Protein 5IGI (pdb70)

Solvent-accessible surface area: 15168 Å² total; per-residue (Å²): 160,130,152,92,130,11,63,82,78,115,2,91,41,18,0,51,144,51,75,13,105,17,133,49,110,53,82,42,52,101,96,30,60,62,25,59,48,0,44,1,22,5,91,80,68,109,102,13,10,0,22,16,13,71,100,83,109,7,22,74,121,5,135,68,19,26,119,13,9,77,18,0,108,136,124,14,104,19,41,8,5,46,37,138,15,45,40,61,65,0,0,0,15,5,41,45,81,56,50,35,0,20,54,64,102,95,65,52,111,91,54,96,96,49,2,53,64,122,11,134,52,4,15,77,10,8,0,57,8,0,5,26,0,16,73,6,70,73,71,11,0,83,114,10,45,15,96,58,33,66,47,106,92,3,61,99,76,2,25,69,18,10,51,70,0,133,167,95,25,132,14,28,86,147,13,48,108,63,1,95,165,6,17,97,40,106,65,0,22,8,108,20,15,14,0,0,0,14,67,9,84,11,8,22,1,5,8,44,158,90,44,114,14,30,0,0,29,49,15,43,85,14,34,3,2,0,0,0,22,1,0,14,19,14,18,128,58,13,29,144,114,1,8,55,74,3,28,134,26,1,97,92,49,65,9,134,46,23,141,80,4,49,67,0,0,35,19,18,48,8,12,31,5,0,78,70,0,16,106,0,47,97,40,54,40,140,127,78,35,54,48,0,114,66,73,1,59,49,72,132

Foldseek 3Di:
DDDDPDPVVVVQVLVVVFPWHFDDDKDWDPVDLFWIWMFTQTPVRFTKIKTFGDDQVSLVLQQLVLLVQVLCQVQAQFDEFDQPDTGSGITMGTDPPFAFQWADDPPDPDTPDHNDLPLPQQLLLVLLRLLSQQPRDVVSCVVSVFAEAFLVRQLVVLVVLLVVCVVPAPFAPVLNVLSVCLSVVVQLGDRGWGWDLQDAARRQFGAHPSNRTRYGYDRSRTHTHGSLSHCLRQCVPNNPVSSVSSVVSNVVSPHDDHDNSVVNNPSSNSSVLSVQCVVLVV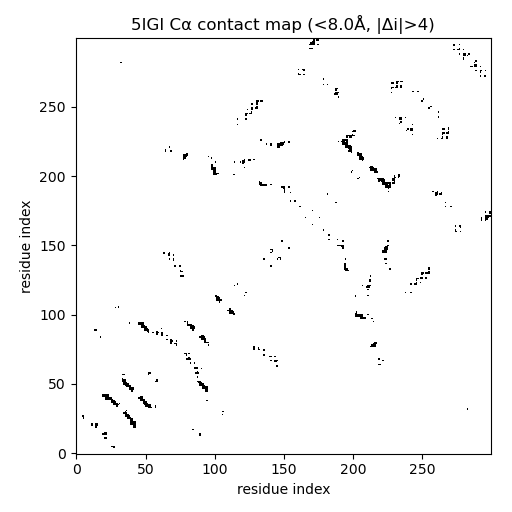SVDPVSNVVSNVVRHDDD

B-factor: mean 19.76, std 9.47, range [7.59, 65.53]

Radius of gyration: 19.93 Å; Cα contacts (8 Å, |Δi|>4): 518; chains: 1; bounding box: 45×49×54 Å

InterPro domains:
  IPR002575 Aminoglycoside phosphotransferase [PF01636] (39-263)
  IPR011009 Protein kinase-like domain superfamily [SSF56112] (38-262)
  IPR051678 Aminoglycoside Phosphotransferase Enzymes [PTHR21310] (36-253)

Organism: Escherichia coli (NCBI:txid562)

Sequence (300 aa):
TVVTTADTSSQLYALAARHGLKLHGPLLTTVNELGLDYRIVIATVVDDGRRWVLRIPRRAEVSAKVEPEEARVLAMLKNRRLPFAVPDWRVANAELVAYPMMLEDSTAMMVIQPGSSTPDWVVPQDSEVFAESFATALAALHAVPIISSAAVDAGMLIRTPTQARQKVADDVDRVRREFVVVNDKRLHHRWQRWLDDDSSWPDDFSVVVHGDLYVGHVLIDNTERVSGMIDWSSEARVDDPAIDMMAAHLMMVFGEEGLAKLLLLTYEAAGGRVWPRLAHHIAERLAFGAVTYALFALDSGNEEYLAAAKAQLAAAE

CATH classification: 3.30.200.20 (+1 more: 3.90.1200.10)

Secondary structure (DSSP, 8-state):
----SS-HHHHHHHHHTTT--EEEEEEEE---SSEEEEEEEETTSSEEEEEEE-SHHHHTTHHHHHHHHHHHGGG-SSB----SEE-SS-EEEE---SEESEE--TT-SS-SEE--TT-HHHHHHHHHHHHHHHTS-HHHHHHTT--B--HHHHHHHHHHHHHHHHHHS---HHHHHHHHHHHH-GGGS-S--EEE-SS-SGGGEEE-TTS-EEEE---TT-EEE-GGGGTHHHHHHHHHHHHHHHHHHHHHTT----TTHHHHHHHHHHHHHHHHHHHHHHH--HHHHHHHHHHHHS--

Structure (mmCIF, N/CA/C/O backbone):
data_5IGI
#
_entry.id   5IGI
#
_cell.length_a   45.310
_cell.length_b   45.310
_cell.length_c   247.420
_cell.angle_alpha   90.000
_cell.angle_beta   90.000
_cell.angle_gamma   120.000
#
_symmetry.space_group_name_H-M   'P 32 2 1'
#
loop_
_entity.id
_entity.type
_entity.pdbx_description
1 polymer "Macrolide 2'-phosphotransferase"
2 non-polymer GUANOSINE
3 non-polymer AZITHROMYCIN
4 non-polymer 'ISOPROPYL ALCOHOL'
5 water water
#
loop_
_atom_site.group_PDB
_atom_site.id
_atom_site.type_symbol
_atom_site.label_atom_id
_atom_site.label_alt_id
_atom_site.label_comp_id
_atom_site.label_asym_id
_atom_site.label_entity_id
_atom_site.label_seq_id
_atom_site.pdbx_PDB_ins_code
_atom_site.Cartn_x
_atom_site.Cartn_y
_atom_site.Cartn_z
_atom_site.occupancy
_atom_site.B_iso_or_equiv
_atom_site.auth_seq_id
_atom_site.auth_comp_id
_atom_site.auth_asym_id
_atom_site.auth_atom_id
_atom_site.pdbx_PDB_model_num
ATOM 1 N N . THR A 1 2 ? 36.064 58.850 301.323 0.73 53.79 2 THR A N 1
ATOM 2 C CA . THR A 1 2 ? 36.824 58.833 300.082 0.73 50.52 2 THR A CA 1
ATOM 3 C C . THR A 1 2 ? 37.467 57.466 299.869 0.73 44.46 2 THR A C 1
ATOM 4 O O . THR A 1 2 ? 38.395 57.086 300.584 0.73 37.24 2 THR A O 1
ATOM 8 N N . VAL A 1 3 ? 36.945 56.732 298.889 1.00 42.82 3 VAL A N 1
ATOM 9 C CA . VAL A 1 3 ? 37.475 55.425 298.517 1.00 32.01 3 VAL A CA 1
ATOM 10 C C . VAL A 1 3 ? 37.696 55.364 297.002 1.00 28.92 3 VAL A C 1
ATOM 11 O O . VAL A 1 3 ? 36.766 55.576 296.228 1.00 32.68 3 VAL A O 1
ATOM 24 N N . VAL A 1 4 ? 38.924 55.074 296.585 1.00 23.66 4 VAL A N 1
ATOM 25 C CA . VAL A 1 4 ? 39.243 54.982 295.155 1.00 23.04 4 VAL A CA 1
ATOM 26 C C . VAL A 1 4 ? 38.493 53.817 294.535 1.00 21.79 4 VAL A C 1
ATOM 27 O O . VAL A 1 4 ? 38.454 52.709 295.087 1.00 20.91 4 VAL A O 1
ATOM 40 N N . THR A 1 5 ? 37.836 54.084 293.411 1.00 22.01 5 THR A N 1
ATOM 41 C CA . THR A 1 5 ? 37.086 53.078 292.689 1.00 21.30 5 THR A CA 1
ATOM 42 C C . THR A 1 5 ? 37.520 53.120 291.240 1.00 21.46 5 THR A C 1
ATOM 43 O O . THR A 1 5 ? 37.976 54.156 290.757 1.00 22.36 5 THR A O 1
ATOM 54 N N . THR A 1 6 ? 37.380 52.001 290.545 1.00 20.95 6 THR A N 1
ATOM 55 C CA . THR A 1 6 ? 37.823 51.928 289.159 1.00 21.45 6 THR A CA 1
ATOM 56 C C . THR A 1 6 ? 36.959 52.796 288.245 1.00 22.53 6 THR A C 1
ATOM 57 O O . THR A 1 6 ? 37.478 53.464 287.356 1.00 26.28 6 THR A O 1
ATOM 68 N N . ALA A 1 7 ? 35.650 52.807 288.471 1.00 22.58 7 ALA A N 1
ATOM 69 C CA . ALA A 1 7 ? 34.744 53.546 287.594 1.00 23.60 7 ALA A CA 1
ATOM 70 C C . ALA A 1 7 ? 34.733 55.033 287.923 1.00 30.41 7 ALA A C 1
ATOM 71 O O . ALA A 1 7 ? 34.808 55.431 289.091 1.00 31.98 7 ALA A O 1
ATOM 78 N N . ASP A 1 8 ? 34.644 55.848 286.876 1.00 27.26 8 ASP A N 1
ATOM 79 C CA . ASP A 1 8 ? 34.511 57.284 287.021 1.00 32.10 8 ASP A CA 1
ATOM 80 C C . ASP A 1 8 ? 33.027 57.624 286.997 1.00 33.83 8 ASP A C 1
ATOM 81 O O . ASP A 1 8 ? 32.463 57.904 285.952 1.00 27.75 8 ASP A O 1
ATOM 90 N N . THR A 1 9 ? 32.386 57.582 288.154 1.00 31.13 9 THR A N 1
ATOM 91 C CA . THR A 1 9 ? 30.936 57.717 288.206 1.00 33.45 9 THR A CA 1
ATOM 92 C C . THR A 1 9 ? 30.430 59.045 287.637 1.00 33.77 9 THR A C 1
ATOM 93 O O . THR A 1 9 ? 29.392 59.080 286.976 1.00 30.53 9 THR A O 1
ATOM 104 N N A SER A 1 10 ? 31.158 60.131 287.887 0.12 33.53 10 SER A N 1
ATOM 105 N N B SER A 1 10 ? 31.157 60.129 287.899 0.88 30.57 10 SER A N 1
ATOM 106 C CA A SER A 1 10 ? 30.716 61.451 287.444 0.12 34.22 10 SER A CA 1
ATOM 107 C CA B SER A 1 10 ? 30.742 61.450 287.441 0.88 30.79 10 SER A CA 1
ATOM 108 C C A SER A 1 10 ? 30.780 61.599 285.924 0.12 34.01 10 SER A C 1
ATOM 109 C C B SER A 1 10 ? 30.748 61.534 285.918 0.88 31.79 10 SER A C 1
ATOM 110 O O A SER A 1 10 ? 29.904 62.220 285.323 0.12 34.43 10 SER A O 1
ATOM 111 O O B SER A 1 10 ? 29.813 62.054 285.315 0.88 32.20 10 SER A O 1
ATOM 126 N N . GLN A 1 11 ? 31.807 61.027 285.303 1.00 31.14 11 GLN A N 1
ATOM 127 C CA . GLN A 1 11 ? 31.929 61.088 283.852 1.00 32.13 11 GLN A CA 1
ATOM 128 C C . GLN A 1 11 ? 30.906 60.151 283.205 1.00 31.58 11 GLN A C 1
ATOM 129 O O . GLN A 1 11 ? 30.292 60.506 282.207 1.00 32.70 11 GLN A O 1
ATOM 144 N N . LEU A 1 12 ? 30.703 58.974 283.788 1.00 19.31 12 LEU A N 1
ATOM 145 C CA . LEU A 1 12 ? 29.708 58.041 283.277 1.00 16.83 12 LEU A CA 1
ATOM 146 C C . LEU A 1 12 ? 28.299 58.616 283.400 1.00 17.14 12 LEU A C 1
ATOM 147 O O . LEU A 1 12 ? 27.489 58.474 282.489 1.00 17.09 12 LEU A O 1
ATOM 163 N N . TYR A 1 13 ? 28.004 59.256 284.524 1.00 17.44 13 TYR A N 1
ATOM 164 C CA . TYR A 1 13 ? 26.690 59.848 284.720 1.00 18.37 13 TYR A CA 1
ATOM 165 C C . TYR A 1 13 ? 26.426 60.890 283.640 1.00 20.12 13 TYR A C 1
ATOM 166 O O . TYR A 1 13 ? 25.348 60.925 283.044 1.00 18.73 13 TYR A O 1
ATOM 184 N N . ALA A 1 14 ? 27.403 61.767 283.422 1.00 19.85 14 ALA A N 1
ATOM 185 C CA . ALA A 1 14 ? 27.263 62.832 282.431 1.00 19.57 14 ALA A CA 1
ATOM 186 C C . ALA A 1 14 ? 27.073 62.264 281.021 1.00 20.79 14 ALA A C 1
ATOM 187 O O . ALA A 1 14 ? 26.220 62.726 280.261 1.00 20.22 14 ALA A O 1
ATOM 194 N N . LEU A 1 15 ? 27.863 61.259 280.679 1.00 17.14 15 LEU A N 1
ATOM 195 C CA . LEU A 1 15 ? 27.753 60.626 279.379 1.00 17.00 15 LEU A CA 1
ATOM 196 C C . LEU A 1 15 ? 26.366 60.023 279.174 1.00 16.63 15 LEU A C 1
ATOM 197 O O . LEU A 1 15 ? 25.718 60.261 278.150 1.00 17.12 15 LEU A O 1
ATOM 213 N N . ALA A 1 16 ? 25.900 59.237 280.139 1.00 15.72 16 ALA A N 1
ATOM 214 C CA . ALA A 1 16 ? 24.590 58.616 280.016 1.00 16.48 16 ALA A CA 1
ATOM 215 C C . ALA A 1 16 ? 23.467 59.664 279.956 1.00 16.79 16 ALA A C 1
ATOM 216 O O . ALA A 1 16 ? 22.519 59.537 279.179 1.00 17.10 16 ALA A O 1
ATOM 223 N N . ALA A 1 17 ? 23.573 60.706 280.778 1.00 17.88 17 ALA A N 1
ATOM 224 C CA . ALA A 1 17 ? 22.522 61.717 280.844 1.00 19.35 17 ALA A CA 1
ATOM 225 C C . ALA A 1 17 ? 22.380 62.494 279.533 1.00 20.72 17 ALA A C 1
ATOM 226 O O . ALA A 1 17 ? 21.297 62.972 279.224 1.00 21.89 17 ALA A O 1
ATOM 233 N N . ARG A 1 18 ? 23.458 62.625 278.770 1.00 19.78 18 ARG A N 1
ATOM 234 C CA . ARG A 1 18 ? 23.390 63.242 277.446 1.00 21.70 18 ARG A CA 1
ATOM 235 C C . ARG A 1 18 ? 22.519 62.429 276.497 1.00 19.59 18 ARG A C 1
ATOM 236 O O . ARG A 1 18 ? 22.132 62.922 275.432 1.00 23.35 18 ARG A O 1
ATOM 257 N N . HIS A 1 19 ? 22.202 61.196 276.870 1.00 19.48 19 HIS A N 1
ATOM 258 C CA . HIS A 1 19 ? 21.411 60.312 276.014 1.00 21.77 19 HIS A CA 1
ATOM 259 C C . HIS A 1 19 ? 20.192 59.734 276.698 1.00 24.18 19 HIS A C 1
ATOM 260 O O . HIS A 1 19 ? 19.707 58.660 276.346 1.00 26.01 19 HIS A O 1
ATOM 275 N N . GLY A 1 20 ? 19.689 60.469 277.680 1.00 20.41 20 GLY A N 1
ATOM 276 C CA . GLY A 1 20 ? 18.396 60.163 278.254 1.00 23.13 20 GLY A CA 1
ATOM 277 C C . GLY A 1 20 ? 18.396 59.130 279.358 1.00 22.55 20 GLY A C 1
ATOM 278 O O . GLY A 1 20 ? 17.322 58.733 279.810 1.00 30.09 20 GLY A O 1
ATOM 282 N N . LEU A 1 21 ? 19.577 58.703 279.804 1.00 19.54 21 LEU A N 1
ATOM 283 C CA . LEU A 1 21 ? 19.688 57.712 280.865 1.00 19.19 21 LEU A CA 1
ATOM 284 C C . LEU A 1 21 ? 20.212 58.331 282.139 1.00 19.95 21 LEU A C 1
ATOM 285 O O . LEU A 1 21 ? 21.266 58.978 282.133 1.00 20.15 21 LEU A O 1
ATOM 301 N N . LYS A 1 22 ? 19.494 58.105 283.230 1.00 19.52 22 LYS A N 1
ATOM 302 C CA . LYS A 1 22 ? 19.891 58.631 284.502 1.00 20.31 22 LYS A CA 1
ATOM 303 C C . LYS A 1 22 ? 20.475 57.503 285.354 1.00 21.06 22 LYS A C 1
ATOM 304 O O . LYS A 1 22 ? 19.734 56.657 285.856 1.00 21.66 22 LYS A O 1
ATOM 323 N N . LEU A 1 23 ? 21.797 57.462 285.505 1.00 19.19 23 LEU A N 1
ATOM 324 C CA . LEU A 1 23 ? 22.412 56.399 286.310 1.00 18.18 23 LEU A CA 1
ATOM 325 C C . LEU A 1 23 ? 22.141 56.601 287.776 1.00 20.71 23 LEU A C 1
ATOM 326 O O . LEU A 1 23 ? 22.206 57.712 288.275 1.00 20.89 23 LEU A O 1
ATOM 342 N N . HIS A 1 24 ? 21.847 55.510 288.474 1.00 19.49 24 HIS A N 1
ATOM 343 C CA . HIS A 1 24 ? 21.516 55.561 289.883 1.00 20.90 24 HIS A CA 1
ATOM 344 C C . HIS A 1 24 ? 21.578 54.143 290.407 1.00 20.43 24 HIS A C 1
ATOM 345 O O . HIS A 1 24 ? 20.789 53.297 289.972 1.00 21.16 24 HIS A O 1
ATOM 360 N N . GLY A 1 25 ? 22.522 53.888 291.315 1.00 20.61 25 GLY A N 1
ATOM 361 C CA . GLY A 1 25 ? 22.716 52.557 291.882 1.00 20.30 25 GLY A CA 1
ATOM 362 C C . GLY A 1 25 ? 24.011 51.887 291.439 1.00 19.02 25 GLY A C 1
ATOM 363 O O . GLY A 1 25 ? 24.883 52.517 290.847 1.00 18.48 25 GLY A O 1
ATOM 367 N N . PRO A 1 26 ? 24.155 50.587 291.737 1.00 18.74 26 PRO A N 1
ATOM 368 C CA . PRO A 1 26 ? 25.395 49.834 291.540 1.00 19.18 26 PRO A CA 1
ATOM 369 C C . PRO A 1 26 ? 25.899 49.806 290.097 1.00 18.45 26 PRO A C 1
ATOM 370 O O . PRO A 1 26 ? 25.075 49.729 289.147 1.00 17.04 26 PRO A O 1
ATOM 381 N N A LEU A 1 27 ? 27.216 49.871 289.872 0.71 28.20 27 LEU A N 1
ATOM 382 N N B LEU A 1 27 ? 27.221 49.750 289.968 0.29 31.43 27 LEU A N 1
ATOM 383 C CA A LEU A 1 27 ? 27.764 49.620 288.526 0.71 33.40 27 LEU A CA 1
ATOM 384 C CA B LEU A 1 27 ? 27.913 49.785 288.694 0.29 30.74 27 LEU A CA 1
ATOM 385 C C A LEU A 1 27 ? 29.096 48.835 288.484 0.71 25.80 27 LEU A C 1
ATOM 386 C C B LEU A 1 27 ? 29.011 48.710 288.634 0.29 27.25 27 LEU A C 1
ATOM 387 O O A LEU A 1 27 ? 29.841 48.775 289.469 0.71 26.69 27 LEU A O 1
ATOM 388 O O B LEU A 1 27 ? 29.486 48.255 289.679 0.29 34.79 27 LEU A O 1
ATOM 419 N N A THR A 1 28 ? 29.380 48.275 287.306 0.71 24.54 28 THR A N 1
ATOM 420 N N B THR A 1 28 ? 29.405 48.310 287.421 0.29 24.64 28 THR A N 1
ATOM 421 C CA A THR A 1 28 ? 30.444 47.294 287.086 0.71 28.36 28 THR A CA 1
ATOM 422 C CA B THR A 1 28 ? 30.549 47.409 287.212 0.29 28.05 28 THR A CA 1
ATOM 423 C C A THR A 1 28 ? 31.206 47.647 285.806 0.71 26.93 28 THR A C 1
ATOM 424 C C B THR A 1 28 ? 31.215 47.705 285.865 0.29 27.25 28 THR A C 1
ATOM 425 O O A THR A 1 28 ? 30.590 47.985 284.824 0.71 22.34 28 THR A O 1
ATOM 426 O O B THR A 1 28 ? 30.545 48.064 284.907 0.29 22.41 28 THR A O 1
ATOM 447 N N . VAL A 1 29 ? 32.529 47.515 285.785 1.00 27.88 29 VAL A N 1
ATOM 448 C CA . VAL A 1 29 ? 33.329 48.134 284.714 1.00 22.40 29 VAL A CA 1
ATOM 449 C C . VAL A 1 29 ? 34.404 47.262 284.097 1.00 22.13 29 VAL A C 1
ATOM 450 O O . VAL A 1 29 ? 35.322 46.834 284.792 1.00 27.15 29 VAL A O 1
ATOM 463 N N . ASN A 1 30 ? 34.314 47.005 282.796 1.00 21.47 30 ASN A N 1
ATOM 464 C CA . ASN A 1 30 ? 35.305 46.182 282.120 1.00 21.38 30 ASN A CA 1
ATOM 465 C C . ASN A 1 30 ? 36.023 47.000 281.070 1.00 21.78 30 ASN A C 1
ATOM 466 O O . ASN A 1 30 ? 35.426 47.430 280.077 1.00 21.61 30 ASN A O 1
ATOM 477 N N . GLU A 1 31 ? 37.316 47.213 281.298 1.00 23.02 31 GLU A N 1
ATOM 478 C CA . GLU A 1 31 ? 38.150 47.931 280.371 1.00 32.76 31 GLU A CA 1
ATOM 479 C C . GLU A 1 31 ? 39.174 47.006 279.712 1.00 33.58 31 GLU A C 1
ATOM 480 O O . GLU A 1 31 ? 40.130 47.466 279.114 1.00 28.55 31 GLU A O 1
ATOM 492 N N . LEU A 1 32 ? 38.972 45.701 279.823 1.00 32.48 32 LEU A N 1
ATOM 493 C CA . LEU A 1 32 ? 39.882 44.759 279.184 1.00 35.20 32 LEU A CA 1
ATOM 494 C C . LEU A 1 32 ? 39.730 44.891 277.676 1.00 35.91 32 LEU A C 1
ATOM 495 O O . LEU A 1 32 ? 40.647 44.575 276.909 1.00 34.76 32 LEU A O 1
ATOM 511 N N . GLY A 1 33 ? 38.563 45.370 277.257 1.00 30.05 33 GLY A N 1
ATOM 512 C CA . GLY A 1 33 ? 38.293 45.596 275.857 1.00 29.59 33 GLY A CA 1
ATOM 513 C C . GLY A 1 33 ? 39.244 46.613 275.263 1.00 25.02 33 GLY A C 1
ATOM 514 O O . GLY A 1 33 ? 39.455 47.707 275.803 1.00 21.99 33 GLY A O 1
ATOM 518 N N . LEU A 1 34 ? 39.827 46.252 274.130 1.00 21.98 34 LEU A N 1
ATOM 519 C CA . LEU A 1 34 ? 40.748 47.145 273.468 1.00 21.73 34 LEU A CA 1
ATOM 520 C C . LEU A 1 34 ? 40.040 48.288 272.756 1.00 21.00 34 LEU A C 1
ATOM 521 O O . LEU A 1 34 ? 40.665 49.313 272.472 1.00 22.48 34 LEU A O 1
ATOM 537 N N . ASP A 1 35 ? 38.751 48.099 272.477 1.00 19.39 35 ASP A N 1
ATOM 538 C CA . ASP A 1 35 ? 37.988 49.033 271.645 1.00 18.41 35 ASP A CA 1
ATOM 539 C C . ASP A 1 35 ? 36.834 49.729 272.367 1.00 17.09 35 ASP A C 1
ATOM 540 O O . ASP A 1 35 ? 36.452 50.838 271.991 1.00 16.45 35 ASP A O 1
ATOM 549 N N . TYR A 1 36 ? 36.292 49.088 273.410 1.00 16.83 36 TYR A N 1
ATOM 550 C CA . TYR A 1 36 ? 35.168 49.611 274.183 1.00 15.82 36 TYR A CA 1
ATOM 551 C C . TYR A 1 36 ? 35.446 49.492 275.661 1.00 15.97 36 TYR A C 1
ATOM 552 O O . TYR A 1 36 ? 36.101 48.559 276.093 1.00 17.54 36 TYR A O 1
ATOM 570 N N . ARG A 1 37 ? 34.903 50.430 276.428 1.00 15.36 37 ARG A N 1
ATOM 571 C CA . ARG A 1 37 ? 34.687 50.218 277.858 1.00 15.38 37 ARG A CA 1
ATOM 572 C C . ARG A 1 37 ? 33.252 49.717 277.988 1.00 14.75 37 ARG A C 1
ATOM 573 O O . ARG A 1 37 ? 32.340 50.306 277.409 1.00 14.17 37 ARG A O 1
ATOM 594 N N . ILE A 1 38 ? 33.055 48.643 278.739 1.00 15.00 38 ILE A N 1
ATOM 595 C CA . ILE A 1 38 ? 31.736 48.064 278.942 1.00 14.60 38 ILE A CA 1
ATOM 596 C C . ILE A 1 38 ? 31.385 48.214 280.418 1.00 14.59 38 ILE A C 1
ATOM 597 O O . ILE A 1 38 ? 32.099 47.723 281.305 1.00 15.14 38 ILE A O 1
ATOM 613 N N . VAL A 1 39 ? 30.298 48.924 280.685 1.00 14.12 39 VAL A N 1
ATOM 614 C CA . VAL A 1 39 ? 29.845 49.150 282.047 1.00 14.23 39 VAL A CA 1
ATOM 615 C C . VAL A 1 39 ? 28.441 48.575 282.171 1.00 14.06 39 VAL A C 1
ATOM 616 O O . VAL A 1 39 ? 27.596 48.732 281.275 1.00 14.41 39 VAL A O 1
ATOM 629 N N . ILE A 1 40 ? 28.184 47.859 283.251 1.00 14.37 40 ILE A N 1
ATOM 630 C CA . ILE A 1 40 ? 26.813 47.490 283.575 1.00 14.36 40 ILE A CA 1
ATOM 631 C C . ILE A 1 40 ? 26.409 48.356 284.751 1.00 14.58 40 ILE A C 1
ATOM 632 O O . ILE A 1 40 ? 27.038 48.310 285.821 1.00 14.97 40 ILE A O 1
ATOM 648 N N . ALA A 1 41 ? 25.382 49.167 284.539 1.00 14.51 41 ALA A N 1
ATOM 649 C CA . ALA A 1 41 ? 25.008 50.213 285.465 1.00 16.04 41 ALA A CA 1
ATOM 650 C C . ALA A 1 41 ? 23.522 50.163 285.712 1.00 15.64 41 ALA A C 1
ATOM 651 O O . ALA A 1 41 ? 22.747 49.819 284.841 1.00 18.20 41 ALA A O 1
ATOM 658 N N . THR A 1 42 ? 23.112 50.522 286.904 1.00 15.85 42 THR A N 1
ATOM 659 C CA . THR A 1 42 ? 21.714 50.616 287.232 1.00 16.44 42 THR A CA 1
ATOM 660 C C . THR A 1 42 ? 21.238 52.011 286.855 1.00 16.74 42 THR A C 1
ATOM 661 O O . THR A 1 42 ? 21.957 52.992 287.032 1.00 16.79 42 THR A O 1
ATOM 672 N N A VAL A 1 43 ? 20.021 52.079 286.326 0.39 17.09 43 VAL A N 1
ATOM 673 N N B VAL A 1 43 ? 20.036 52.099 286.310 0.61 17.09 43 VAL A N 1
ATOM 674 C CA A VAL A 1 43 ? 19.425 53.325 285.853 0.39 18.48 43 VAL A CA 1
ATOM 675 C CA B VAL A 1 43 ? 19.480 53.393 285.947 0.61 18.70 43 VAL A CA 1
ATOM 676 C C A VAL A 1 43 ? 18.194 53.602 286.722 0.39 21.88 43 VAL A C 1
ATOM 677 C C B VAL A 1 43 ? 18.254 53.638 286.808 0.61 22.07 43 VAL A C 1
ATOM 678 O O A VAL A 1 43 ? 17.712 52.703 287.415 0.39 23.19 43 VAL A O 1
ATOM 679 O O B VAL A 1 43 ? 17.837 52.770 287.578 0.61 21.49 43 VAL A O 1
ATOM 704 N N . ASP A 1 44 ? 17.698 54.839 286.724 1.00 22.73 44 ASP A N 1
ATOM 705 C CA . ASP A 1 44 ? 16.556 55.194 287.563 1.00 28.07 44 ASP A CA 1
ATOM 706 C C . ASP A 1 44 ? 15.274 54.427 287.206 1.00 26.81 44 ASP A C 1
ATOM 707 O O . ASP A 1 44 ? 14.267 54.583 287.881 1.00 32.35 44 ASP A O 1
ATOM 716 N N . ASP A 1 45 ? 15.296 53.611 286.154 1.00 31.78 45 ASP A N 1
ATOM 717 C CA . ASP A 1 45 ? 14.169 52.713 285.893 1.00 29.96 45 ASP A CA 1
ATOM 718 C C . ASP A 1 45 ? 14.259 51.422 286.734 1.00 28.78 45 ASP A C 1
ATOM 719 O O . ASP A 1 45 ? 13.467 50.499 286.530 1.00 33.06 45 ASP A O 1
ATOM 728 N N . GLY A 1 46 ? 15.195 51.383 287.694 1.00 28.51 46 GLY A N 1
ATOM 729 C CA . GLY A 1 46 ? 15.434 50.213 288.538 1.00 24.84 46 GLY A CA 1
ATOM 730 C C . GLY A 1 46 ? 16.132 49.062 287.824 1.00 25.51 46 GLY A C 1
ATOM 731 O O . GLY A 1 46 ? 16.455 48.035 288.413 1.00 30.39 46 GLY A O 1
ATOM 735 N N . ARG A 1 47 ? 16.382 49.254 286.544 1.00 19.04 47 ARG A N 1
ATOM 736 C CA . ARG A 1 47 ? 16.848 48.200 285.667 1.00 20.48 47 ARG A CA 1
ATOM 737 C C . ARG A 1 47 ? 18.343 48.365 285.407 1.00 17.08 47 ARG A C 1
ATOM 738 O O . ARG A 1 47 ? 18.862 49.473 285.419 1.00 16.89 47 ARG A O 1
ATOM 759 N N . ARG A 1 48 ? 19.040 47.269 285.144 1.00 16.59 48 ARG A N 1
ATOM 760 C CA . ARG A 1 48 ? 20.423 47.371 284.708 1.00 15.82 48 ARG A CA 1
ATOM 761 C C . ARG A 1 48 ? 20.471 47.591 283.195 1.00 15.43 48 ARG A C 1
ATOM 762 O O . ARG A 1 48 ? 19.681 47.008 282.432 1.00 15.68 48 ARG A O 1
ATOM 782 N N . TRP A 1 49 ? 21.379 48.470 282.798 1.00 14.96 49 TRP A N 1
ATOM 783 C CA . TRP A 1 49 ? 21.673 48.729 281.402 1.00 14.58 49 TRP A CA 1
ATOM 784 C C . TRP A 1 49 ? 23.146 48.463 281.139 1.00 14.11 49 TRP A C 1
ATOM 785 O O . TRP A 1 49 ? 23.996 48.645 282.016 1.00 14.07 49 TRP A O 1
ATOM 805 N N . VAL A 1 50 ? 23.457 48.043 279.916 1.00 13.94 50 VAL A N 1
ATOM 806 C CA . VAL A 1 50 ? 24.839 47.929 279.460 1.00 13.69 50 VAL A CA 1
ATOM 807 C C . VAL A 1 50 ? 25.205 49.200 278.717 1.00 13.40 50 VAL A C 1
ATOM 808 O O . VAL A 1 50 ? 24.476 49.629 277.806 1.00 13.40 50 VAL A O 1
ATOM 821 N N . LEU A 1 51 ? 26.292 49.836 279.155 1.00 13.29 51 LEU A N 1
ATOM 822 C CA . LEU A 1 51 ? 26.884 50.979 278.471 1.00 13.10 51 LEU A CA 1
ATOM 823 C C . LEU A 1 51 ? 28.072 50.461 277.695 1.00 13.13 51 LEU A C 1
ATOM 824 O O . LEU A 1 51 ? 29.036 49.952 278.278 1.00 13.37 51 LEU A O 1
ATOM 840 N N . ARG A 1 52 ? 28.004 50.605 276.372 1.00 13.06 52 ARG A N 1
ATOM 841 C CA . ARG A 1 52 ? 29.030 50.125 275.465 1.00 13.26 52 ARG A CA 1
ATOM 842 C C . ARG A 1 52 ? 29.668 51.386 274.903 1.00 13.15 52 ARG A C 1
ATOM 843 O O . ARG A 1 52 ? 29.076 52.072 274.063 1.00 13.00 52 ARG A O 1
ATOM 864 N N . ILE A 1 53 ? 30.862 51.713 275.391 1.00 13.36 53 ILE A N 1
ATOM 865 C CA . ILE A 1 53 ? 31.441 53.024 275.202 1.00 13.34 53 ILE A CA 1
ATOM 866 C C . ILE A 1 53 ? 32.628 52.924 274.249 1.00 13.74 53 ILE A C 1
ATOM 867 O O . ILE A 1 53 ? 33.680 52.426 274.623 1.00 14.25 53 ILE A O 1
ATOM 883 N N . PRO A 1 54 ? 32.463 53.386 272.999 1.00 13.66 54 PRO A N 1
ATOM 884 C CA . PRO A 1 54 ? 33.595 53.346 272.058 1.00 14.18 54 PRO A CA 1
ATOM 885 C C . PRO A 1 54 ? 34.762 54.177 272.568 1.00 14.55 54 PRO A C 1
ATOM 886 O O . PRO A 1 54 ? 34.545 55.285 273.082 1.00 15.76 54 PRO A O 1
ATOM 897 N N . ARG A 1 55 ? 35.980 53.670 272.446 1.00 15.32 55 ARG A N 1
ATOM 898 C CA . ARG A 1 55 ? 37.113 54.390 272.992 1.00 15.89 55 ARG A CA 1
ATOM 899 C C . ARG A 1 55 ? 37.707 55.425 272.046 1.00 18.21 55 ARG A C 1
ATOM 900 O O . ARG A 1 55 ? 38.353 56.370 272.495 1.00 18.02 55 ARG A O 1
ATOM 921 N N . ARG A 1 56 ? 37.538 55.223 270.746 1.00 16.17 56 ARG A N 1
ATOM 922 C CA . ARG A 1 56 ? 38.242 56.035 269.752 1.00 16.64 56 ARG A CA 1
ATOM 923 C C . ARG A 1 56 ? 37.400 56.196 268.507 1.00 16.22 56 ARG A C 1
ATOM 924 O O . ARG A 1 56 ? 36.492 55.409 268.252 1.00 15.84 56 ARG A O 1
ATOM 945 N N . ALA A 1 57 ? 37.731 57.201 267.710 1.00 14.23 57 ALA A N 1
ATOM 946 C CA . ALA A 1 57 ? 36.940 57.547 266.543 1.00 14.02 57 ALA A CA 1
ATOM 947 C C . ALA A 1 57 ? 36.739 56.372 265.597 1.00 13.99 57 ALA A C 1
ATOM 948 O O . ALA A 1 57 ? 35.656 56.189 265.062 1.00 14.11 57 ALA A O 1
ATOM 955 N N . GLU A 1 58 ? 37.768 55.558 265.412 1.00 14.00 58 GLU A N 1
ATOM 956 C CA . GLU A 1 58 ? 37.670 54.458 264.470 1.00 15.28 58 GLU A CA 1
ATOM 957 C C . GLU A 1 58 ? 36.725 53.360 264.970 1.00 14.85 58 GLU A C 1
ATOM 958 O O . GLU A 1 58 ? 36.147 52.619 264.189 1.00 16.03 58 GLU A O 1
ATOM 970 N N . VAL A 1 59 ? 36.568 53.264 266.283 1.00 13.65 59 VAL A N 1
ATOM 971 C CA . VAL A 1 59 ? 35.573 52.356 266.861 1.00 14.05 59 VAL A CA 1
ATOM 972 C C . VAL A 1 59 ? 34.167 52.954 266.748 1.00 14.13 59 VAL A C 1
ATOM 973 O O . VAL A 1 59 ? 33.217 52.276 266.365 1.00 13.53 59 VAL A O 1
ATOM 986 N N . SER A 1 60 ? 34.036 54.240 267.064 1.00 13.54 60 SER A N 1
ATOM 987 C CA . SER A 1 60 ? 32.751 54.932 266.960 1.00 12.86 60 SER A CA 1
ATOM 988 C C . SER A 1 60 ? 32.130 54.795 265.587 1.00 12.75 60 SER A C 1
ATOM 989 O O . SER A 1 60 ? 30.903 54.751 265.452 1.00 13.35 60 SER A O 1
ATOM 997 N N . ALA A 1 61 ? 32.977 54.745 264.567 1.00 12.97 61 ALA A N 1
ATOM 998 C CA . ALA A 1 61 ? 32.510 54.624 263.194 1.00 13.29 61 ALA A CA 1
ATOM 999 C C . ALA A 1 61 ? 31.713 53.352 262.942 1.00 13.67 61 ALA A C 1
ATOM 1000 O O . ALA A 1 61 ? 30.974 53.265 261.951 1.00 16.07 61 ALA A O 1
ATOM 1007 N N . LYS A 1 62 ? 31.869 52.358 263.811 1.00 13.78 62 LYS A N 1
ATOM 1008 C CA . LYS A 1 62 ? 31.185 51.077 263.617 1.00 13.36 62 LYS A CA 1
ATOM 1009 C C . LYS A 1 62 ? 29.768 51.065 264.191 1.00 13.19 62 LYS A C 1
ATOM 1010 O O . LYS A 1 62 ? 28.992 50.160 263.903 1.00 12.96 62 LYS A O 1
ATOM 1028 N N . VAL A 1 63 ? 29.421 52.045 265.018 1.00 12.07 63 VAL A N 1
ATOM 1029 C CA . VAL A 1 63 ? 28.143 52.020 265.710 1.00 12.16 63 VAL A CA 1
ATOM 1030 C C . VAL A 1 63 ? 26.943 52.069 264.754 1.00 11.70 63 VAL A C 1
ATOM 1031 O O . VAL A 1 63 ? 26.025 51.268 264.869 1.00 12.75 63 VAL A O 1
ATOM 1044 N N . GLU A 1 64 ? 26.947 53.003 263.825 1.00 13.23 64 GLU A N 1
ATOM 1045 C CA . GLU A 1 64 ? 25.806 53.168 262.930 1.00 15.45 64 GLU A CA 1
ATOM 1046 C C . GLU A 1 64 ? 25.492 51.896 262.111 1.00 13.37 64 GLU A C 1
ATOM 1047 O O . GLU A 1 64 ? 24.359 51.446 262.098 1.00 13.08 64 GLU A O 1
ATOM 1059 N N . PRO A 1 65 ? 26.497 51.295 261.458 1.00 14.17 65 PRO A N 1
ATOM 1060 C CA . PRO A 1 65 ? 26.177 50.065 260.710 1.00 14.76 65 PRO A CA 1
ATOM 1061 C C . PRO A 1 65 ? 25.714 48.921 261.613 1.00 14.65 65 PRO A C 1
ATOM 1062 O O . PRO A 1 65 ? 24.795 48.186 261.251 1.00 13.13 65 PRO A O 1
ATOM 1073 N N A GLU A 1 66 ? 26.352 48.785 262.770 0.51 13.63 66 GLU A N 1
ATOM 1074 N N B GLU A 1 66 ? 26.319 48.743 262.788 0.49 12.96 66 GLU A N 1
ATOM 1075 C CA A GLU A 1 66 ? 25.998 47.737 263.703 0.51 13.52 66 GLU A CA 1
ATOM 1076 C CA B GLU A 1 66 ? 25.877 47.651 263.651 0.49 14.93 66 GLU A CA 1
ATOM 1077 C C A GLU A 1 66 ? 24.557 47.904 264.202 0.51 12.65 66 GLU A C 1
ATOM 1078 C C B GLU A 1 66 ? 24.472 47.890 264.172 0.49 11.02 66 GLU A C 1
ATOM 1079 O O A GLU A 1 66 ? 23.839 46.931 264.377 0.51 13.16 66 GLU A O 1
ATOM 1080 O O B GLU A 1 66 ? 23.703 46.957 264.379 0.49 12.29 66 GLU A O 1
ATOM 1103 N N . ALA A 1 67 ? 24.136 49.149 264.427 1.00 12.45 67 ALA A N 1
ATOM 1104 C CA . ALA A 1 67 ? 22.800 49.440 264.902 1.00 11.53 67 ALA A CA 1
ATOM 1105 C C . ALA A 1 67 ? 21.758 48.970 263.884 1.00 11.67 67 ALA A C 1
ATOM 1106 O O . ALA A 1 67 ? 20.703 48.458 264.218 1.00 11.83 67 ALA A O 1
ATOM 1114 N N . ARG A 1 68 ? 22.058 49.179 262.607 1.00 12.92 68 ARG A N 1
ATOM 1115 C CA . ARG A 1 68 ? 21.161 48.727 261.534 1.00 13.57 68 ARG A CA 1
ATOM 1116 C C . ARG A 1 68 ? 20.997 47.237 261.513 1.00 11.36 68 ARG A C 1
ATOM 1117 O O . ARG A 1 68 ? 19.910 46.738 261.276 1.00 12.72 68 ARG A O 1
ATOM 1138 N N . VAL A 1 69 ? 22.087 46.500 261.732 1.00 13.29 69 VAL A N 1
ATOM 1139 C CA . VAL A 1 69 ? 22.010 45.049 261.827 1.00 12.59 69 VAL A CA 1
ATOM 1140 C C . VAL A 1 69 ? 21.063 44.604 262.909 1.00 11.92 69 VAL A C 1
ATOM 1141 O O . VAL A 1 69 ? 20.191 43.790 262.690 1.00 12.72 69 VAL A O 1
ATOM 1154 N N . LEU A 1 70 ? 21.265 45.128 264.126 1.00 12.79 70 LEU A N 1
ATOM 1155 C CA . LEU A 1 70 ? 20.432 44.712 265.256 1.00 13.22 70 LEU A CA 1
ATOM 1156 C C . LEU A 1 70 ? 18.977 45.070 265.097 1.00 13.02 70 LEU A C 1
ATOM 1157 O O . LEU A 1 70 ? 18.087 44.319 265.512 1.00 15.55 70 LEU A O 1
ATOM 1173 N N . ALA A 1 71 ? 18.712 46.221 264.485 1.00 12.73 71 ALA A N 1
ATOM 1174 C CA . ALA A 1 71 ? 17.328 46.618 264.260 1.00 14.71 71 ALA A CA 1
ATOM 1175 C C . ALA A 1 71 ? 16.636 45.622 263.334 1.00 15.62 71 ALA A C 1
ATOM 1176 O O . ALA A 1 71 ? 15.447 45.285 263.495 1.00 16.24 71 ALA A O 1
ATOM 1183 N N . MET A 1 72 ? 17.376 45.132 262.349 1.00 12.21 72 MET A N 1
ATOM 1184 C CA . MET A 1 72 ? 16.824 44.173 261.422 1.00 12.83 72 MET A CA 1
ATOM 1185 C C . MET A 1 72 ? 16.620 42.816 262.074 1.00 13.72 72 MET A C 1
ATOM 1186 O O . MET A 1 72 ? 15.631 42.110 261.803 1.00 15.93 72 MET A O 1
ATOM 1200 N N . LEU A 1 73 ? 17.567 42.432 262.906 1.00 12.95 73 LEU A N 1
ATOM 1201 C CA . LEU A 1 73 ? 17.524 41.085 263.458 1.00 14.43 73 LEU A CA 1
ATOM 1202 C C . LEU A 1 73 ? 16.409 40.914 264.495 1.00 16.71 73 LEU A C 1
ATOM 1203 O O . LEU A 1 73 ? 15.913 39.809 264.695 1.00 16.72 73 LEU A O 1
ATOM 1219 N N . LYS A 1 74 ? 15.993 42.012 265.124 1.00 22.34 74 LYS A N 1
ATOM 1220 C CA . LYS A 1 74 ? 15.151 41.936 266.327 1.00 23.90 74 LYS A CA 1
ATOM 1221 C C . LYS A 1 74 ? 13.930 41.047 266.131 1.00 25.37 74 LYS A C 1
ATOM 1222 O O . LYS A 1 74 ? 13.750 40.097 266.888 1.00 24.20 74 LYS A O 1
ATOM 1241 N N . ASN A 1 75 ? 13.091 41.341 265.131 1.00 24.63 75 ASN A N 1
ATOM 1242 C CA . ASN A 1 75 ? 11.870 40.550 264.891 1.00 25.48 75 ASN A CA 1
ATOM 1243 C C . ASN A 1 75 ? 12.095 39.213 264.193 1.00 23.94 75 ASN A C 1
ATOM 1244 O O . ASN A 1 75 ? 11.177 38.376 264.140 1.00 24.89 75 ASN A O 1
ATOM 1255 N N A ARG A 1 76 ? 13.300 39.003 263.676 0.70 22.03 76 ARG A N 1
ATOM 1256 N N B ARG A 1 76 ? 13.311 39.020 263.680 0.30 22.03 76 ARG A N 1
ATOM 1257 C CA A ARG A 1 76 ? 13.568 37.845 262.849 0.70 21.03 76 ARG A CA 1
ATOM 1258 C CA B ARG A 1 76 ? 13.643 37.883 262.832 0.30 20.95 76 ARG A CA 1
ATOM 1259 C C A ARG A 1 76 ? 14.277 36.708 263.565 0.70 20.02 76 ARG A C 1
ATOM 1260 C C B ARG A 1 76 ? 14.457 36.799 263.542 0.30 19.84 76 ARG A C 1
ATOM 1261 O O A ARG A 1 76 ? 14.613 35.694 262.928 0.70 19.41 76 ARG A O 1
ATOM 1262 O O B ARG A 1 76 ? 15.038 35.919 262.893 0.30 19.01 76 ARG A O 1
ATOM 1303 N N . LEU A 1 77 ? 14.523 36.878 264.866 1.00 20.17 77 LEU A N 1
ATOM 1304 C CA . LEU A 1 77 ? 15.169 35.849 265.655 1.00 19.52 77 LEU A CA 1
ATOM 1305 C C . LEU A 1 77 ? 14.230 35.478 266.800 1.00 21.07 77 LEU A C 1
ATOM 1306 O O . LEU A 1 77 ? 13.649 36.372 267.458 1.00 22.55 77 LEU A O 1
ATOM 1323 N N . PRO A 1 78 ? 14.098 34.169 267.083 1.00 21.14 78 PRO A N 1
ATOM 1324 C CA . PRO A 1 78 ? 13.271 33.695 268.199 1.00 22.93 78 PRO A CA 1
ATOM 1325 C C . PRO A 1 78 ? 14.019 33.699 269.519 1.00 23.07 78 PRO A C 1
ATOM 1326 O O . PRO A 1 78 ? 13.758 32.882 270.395 1.00 28.45 78 PRO A O 1
ATOM 1337 N N . PHE A 1 79 ? 14.969 34.614 269.640 1.00 14.36 79 PHE A N 1
ATOM 1338 C CA . PHE A 1 79 ? 15.707 34.808 270.864 1.00 11.80 79 PHE A CA 1
ATOM 1339 C C . PHE A 1 79 ? 16.113 36.263 270.906 1.00 12.48 79 PHE A C 1
ATOM 1340 O O . PHE A 1 79 ? 16.020 36.982 269.912 1.00 12.64 79 PHE A O 1
ATOM 1357 N N . ALA A 1 80 ? 16.540 36.705 272.081 1.00 11.48 80 ALA A N 1
ATOM 1358 C CA . ALA A 1 80 ? 16.818 38.112 272.312 1.00 11.29 80 ALA A CA 1
ATOM 1359 C C . ALA A 1 80 ? 18.177 38.536 271.768 1.00 10.73 80 ALA A C 1
ATOM 1360 O O . ALA A 1 80 ? 19.123 37.754 271.755 1.00 10.63 80 ALA A O 1
ATOM 1367 N N . VAL A 1 81 ? 18.251 39.791 271.333 1.00 9.93 81 VAL A N 1
ATOM 1368 C CA . VAL A 1 81 ? 19.508 40.452 271.009 1.00 10.02 81 VAL A CA 1
ATOM 1369 C C . VAL A 1 81 ? 19.476 41.830 271.671 1.00 9.64 81 VAL A C 1
ATOM 1370 O O . VAL A 1 81 ? 18.413 42.329 272.027 1.00 10.79 81 VAL A O 1
ATOM 1383 N N . PRO A 1 82 ? 20.634 42.452 271.841 1.00 9.07 82 PRO A N 1
ATOM 1384 C CA . PRO A 1 82 ? 20.642 43.777 272.474 1.00 10.80 82 PRO A CA 1
ATOM 1385 C C . PRO A 1 82 ? 19.740 44.768 271.753 1.00 10.85 82 PRO A C 1
ATOM 1386 O O . PRO A 1 82 ? 19.765 44.857 270.517 1.00 11.99 82 PRO A O 1
ATOM 1397 N N . ASP A 1 83 ? 18.958 45.502 272.536 1.00 10.87 83 ASP A N 1
ATOM 1398 C CA . ASP A 1 83 ? 18.036 46.500 272.037 1.00 11.44 83 ASP A CA 1
ATOM 1399 C C . ASP A 1 83 ? 18.684 47.858 272.271 1.00 11.82 83 ASP A C 1
ATOM 1400 O O . ASP A 1 83 ? 18.572 48.433 273.358 1.00 11.98 83 ASP A O 1
ATOM 1409 N N . TRP A 1 84 ? 19.391 48.342 271.256 1.00 12.25 84 TRP A N 1
ATOM 1410 C CA . TRP A 1 84 ? 20.190 49.562 271.344 1.00 12.52 84 TRP A CA 1
ATOM 1411 C C . TRP A 1 84 ? 19.320 50.818 271.336 1.00 12.37 84 TRP A C 1
ATOM 1412 O O . TRP A 1 84 ? 19.217 51.538 270.332 1.00 13.99 84 TRP A O 1
ATOM 1433 N N . ARG A 1 85 ? 18.711 51.087 272.481 1.00 12.19 85 ARG A N 1
ATOM 1434 C CA . ARG A 1 85 ? 17.823 52.225 272.614 1.00 12.83 85 ARG A CA 1
ATOM 1435 C C . ARG A 1 85 ? 18.603 53.527 272.549 1.00 13.89 85 ARG A C 1
ATOM 1436 O O . ARG A 1 85 ? 18.032 54.582 272.260 1.00 15.42 85 ARG A O 1
ATOM 1457 N N . VAL A 1 86 ? 19.897 53.451 272.845 1.00 12.73 86 VAL A N 1
ATOM 1458 C CA . VAL A 1 86 ? 20.825 54.530 272.588 1.00 12.45 86 VAL A CA 1
ATOM 1459 C C . VAL A 1 86 ? 21.894 53.997 271.647 1.00 11.88 86 VAL A C 1
ATOM 1460 O O . VAL A 1 86 ? 22.467 52.945 271.901 1.00 11.83 86 VAL A O 1
ATOM 1473 N N . ALA A 1 87 ? 22.168 54.721 270.568 1.00 13.11 87 ALA A N 1
ATOM 1474 C CA . ALA A 1 87 ? 23.195 54.297 269.630 1.00 13.01 87 ALA A CA 1
ATOM 1475 C C . ALA A 1 87 ? 23.777 55.510 268.970 1.00 13.52 87 ALA A C 1
ATOM 1476 O O . ALA A 1 87 ? 23.203 56.054 268.030 1.00 15.94 87 ALA A O 1
ATOM 1483 N N . ASN A 1 88 ? 24.922 55.945 269.464 1.00 12.29 88 ASN A N 1
ATOM 1484 C CA . ASN A 1 88 ? 25.610 57.079 268.893 1.00 14.10 88 ASN A CA 1
ATOM 1485 C C . ASN A 1 88 ? 27.102 56.890 269.033 1.00 12.78 88 ASN A C 1
ATOM 1486 O O . ASN A 1 88 ? 27.550 55.941 269.655 1.00 13.01 88 ASN A O 1
ATOM 1497 N N . ALA A 1 89 ? 27.863 57.791 268.428 1.00 13.80 89 ALA A N 1
ATOM 1498 C CA . ALA A 1 89 ? 29.295 57.647 268.366 1.00 14.07 89 ALA A CA 1
ATOM 1499 C C . ALA A 1 89 ? 29.924 57.605 269.751 1.00 14.58 89 ALA A C 1
ATOM 1500 O O . ALA A 1 89 ? 30.927 56.921 269.939 1.00 15.31 89 ALA A O 1
ATOM 1507 N N . GLU A 1 90 ? 29.359 58.306 270.730 1.00 13.04 90 GLU A N 1
ATOM 1508 C CA . GLU A 1 90 ? 29.996 58.332 272.039 1.00 14.29 90 GLU A CA 1
ATOM 1509 C C . GLU A 1 90 ? 29.438 57.292 273.007 1.00 13.30 90 GLU A C 1
ATOM 1510 O O . GLU A 1 90 ? 30.055 57.019 274.028 1.00 13.69 90 GLU A O 1
ATOM 1522 N N . LEU A 1 91 ? 28.297 56.690 272.696 1.00 11.84 91 LEU A N 1
ATOM 1523 C CA . LEU A 1 91 ? 27.651 55.742 273.614 1.00 12.24 91 LEU A CA 1
ATOM 1524 C C . LEU A 1 91 ? 26.635 54.878 272.890 1.00 11.07 91 LEU A C 1
ATOM 1525 O O . LEU A 1 91 ? 25.761 55.397 272.193 1.00 12.50 91 LEU A O 1
ATOM 1541 N N . VAL A 1 92 ? 26.742 53.562 273.086 1.00 10.72 92 VAL A N 1
ATOM 1542 C CA . VAL A 1 92 ? 25.652 52.624 272.838 1.00 12.35 92 VAL A CA 1
ATOM 1543 C C . VAL A 1 92 ? 25.135 52.187 274.200 1.00 10.80 92 VAL A C 1
ATOM 1544 O O . VAL A 1 92 ? 25.912 51.935 275.124 1.00 11.12 92 VAL A O 1
ATOM 1557 N N . ALA A 1 93 ? 23.824 52.070 274.345 1.00 10.57 93 ALA A N 1
ATOM 1558 C CA . ALA A 1 93 ? 23.277 51.551 275.591 1.00 10.52 93 ALA A CA 1
ATOM 1559 C C . ALA A 1 93 ? 22.029 50.747 275.333 1.00 10.73 93 ALA A C 1
ATOM 1560 O O . ALA A 1 93 ? 21.212 51.100 274.481 1.00 11.56 93 ALA A O 1
ATOM 1567 N N . TYR A 1 94 ? 21.896 49.667 276.081 1.00 10.31 94 TYR A N 1
ATOM 1568 C CA . TYR A 1 94 ? 20.755 48.778 275.953 1.00 10.38 94 TYR A CA 1
ATOM 1569 C C . TYR A 1 94 ? 20.406 48.198 277.311 1.00 11.45 94 TYR A C 1
ATOM 1570 O O . TYR A 1 94 ? 21.284 47.960 278.134 1.00 11.37 94 TYR A O 1
ATOM 1588 N N . PRO A 1 95 ? 19.120 47.924 277.537 1.00 11.79 95 PRO A N 1
ATOM 1589 C CA . PRO A 1 95 ? 18.756 47.227 278.766 1.00 12.29 95 PRO A CA 1
ATOM 1590 C C . PRO A 1 95 ? 19.498 45.891 278.836 1.00 11.12 95 PRO A C 1
ATOM 1591 O O . PRO A 1 95 ? 19.584 45.162 277.861 1.00 11.21 95 PRO A O 1
ATOM 1602 N N A MET A 1 96 ? 20.069 45.567 279.991 0.64 10.71 96 MET A N 1
ATOM 1603 N N B MET A 1 96 ? 20.038 45.590 279.999 0.36 11.68 96 MET A N 1
ATOM 1604 C CA A MET A 1 96 ? 20.808 44.322 280.112 0.64 10.80 96 MET A CA 1
ATOM 1605 C CA B MET A 1 96 ? 20.734 44.345 280.220 0.36 13.17 96 MET A CA 1
ATOM 1606 C C A MET A 1 96 ? 19.875 43.147 279.908 0.64 11.31 96 MET A C 1
ATOM 1607 C C B MET A 1 96 ? 19.832 43.147 279.903 0.36 11.90 96 MET A C 1
ATOM 1608 O O A MET A 1 96 ? 18.766 43.108 280.424 0.64 13.16 96 MET A O 1
ATOM 1609 O O B MET A 1 96 ? 18.683 43.105 280.323 0.36 11.04 96 MET A O 1
ATOM 1636 N N . LEU A 1 97 ? 20.337 42.186 279.138 1.00 10.80 97 LEU A N 1
ATOM 1637 C CA . LEU A 1 97 ? 19.659 40.902 278.997 1.00 12.09 97 LEU A CA 1
ATOM 1638 C C . LEU A 1 97 ? 20.184 40.092 280.175 1.00 11.69 97 LEU A C 1
ATOM 1639 O O . LEU A 1 97 ? 21.348 39.698 280.204 1.00 11.82 97 LEU A O 1
ATOM 1656 N N . GLU A 1 98 ? 19.347 39.908 281.191 1.00 12.46 98 GLU A N 1
ATOM 1657 C CA . GLU A 1 98 ? 19.857 39.453 282.477 1.00 13.24 98 GLU A CA 1
ATOM 1658 C C . GLU A 1 98 ? 20.236 37.987 282.508 1.00 13.44 98 GLU A C 1
ATOM 1659 O O . GLU A 1 98 ? 20.931 37.552 283.426 1.00 15.05 98 GLU A O 1
ATOM 1671 N N . ASP A 1 99 ? 19.770 37.198 281.556 1.00 12.67 99 ASP A N 1
ATOM 1672 C CA . ASP A 1 99 ? 20.141 35.793 281.536 1.00 12.09 99 ASP A CA 1
ATOM 1673 C C . ASP A 1 99 ? 21.658 35.669 281.446 1.00 12.61 99 ASP A C 1
ATOM 1674 O O . ASP A 1 99 ? 22.334 36.465 280.793 1.00 12.65 99 ASP A O 1
ATOM 1683 N N . SER A 1 100 ? 22.195 34.642 282.075 1.00 12.34 100 SER A N 1
ATOM 1684 C CA . SER A 1 100 ? 23.616 34.396 282.061 1.00 11.94 100 SER A CA 1
ATOM 1685 C C . SER A 1 100 ? 24.125 34.048 280.672 1.00 10.74 100 SER A C 1
ATOM 1686 O O . SER A 1 100 ? 23.442 33.397 279.876 1.00 11.70 100 SER A O 1
ATOM 1694 N N . THR A 1 101 ? 25.376 34.397 280.417 1.00 10.63 101 THR A N 1
ATOM 1695 C CA . THR A 1 101 ? 26.116 33.791 279.333 1.00 10.79 101 THR A CA 1
ATOM 1696 C C . THR A 1 101 ? 26.308 32.293 279.610 1.00 10.95 101 THR A C 1
ATOM 1697 O O . THR A 1 101 ? 26.246 31.819 280.768 1.00 12.33 101 THR A O 1
ATOM 1708 N N . ALA A 1 102 ? 26.562 31.537 278.545 1.00 10.72 102 ALA A N 1
ATOM 1709 C CA . ALA A 1 102 ? 26.755 30.087 278.659 1.00 11.06 102 ALA A CA 1
ATOM 1710 C C . ALA A 1 102 ? 28.167 29.681 279.091 1.00 11.40 102 ALA A C 1
ATOM 1711 O O . ALA A 1 102 ? 28.479 28.509 279.179 1.00 11.76 102 ALA A O 1
ATOM 1718 N N B MET A 1 103 ? 29.008 30.693 279.328 0.55 15.34 103 MET A N 1
ATOM 1719 N N C MET A 1 103 ? 28.987 30.686 279.365 0.45 16.21 103 MET A N 1
ATOM 1720 C CA B MET A 1 103 ? 30.352 30.557 279.921 0.55 14.99 103 MET A CA 1
ATOM 1721 C CA C MET A 1 103 ? 30.280 30.500 280.006 0.45 15.90 103 MET A CA 1
ATOM 1722 C C B MET A 1 103 ? 30.529 31.754 280.851 0.55 15.30 103 MET A C 1
ATOM 1723 C C C MET A 1 103 ? 30.508 31.730 280.862 0.45 16.52 103 MET A C 1
ATOM 1724 O O B MET A 1 103 ? 30.264 32.891 280.443 0.55 18.50 103 MET A O 1
ATOM 1725 O O C MET A 1 103 ? 30.276 32.858 280.413 0.45 17.82 103 MET A O 1
ATOM 1752 N N . VAL A 1 104 ? 30.945 31.493 282.098 1.00 16.78 104 VAL A N 1
ATOM 1753 C CA . VAL A 1 104 ? 31.218 32.540 283.076 1.00 18.46 104 VAL A CA 1
ATOM 1754 C C . VAL A 1 104 ? 32.708 32.571 283.398 1.00 17.19 104 VAL A C 1
ATOM 1755 O O . VAL A 1 104 ? 33.318 31.533 283.618 1.00 16.42 104 VAL A O 1
ATOM 1769 N N . ILE A 1 105 ? 33.285 33.762 283.436 1.00 18.83 105 ILE A N 1
ATOM 1770 C CA . ILE A 1 105 ? 34.711 33.902 283.662 1.00 19.63 105 ILE A CA 1
ATOM 1771 C C . ILE A 1 105 ? 34.964 35.230 284.353 1.00 22.78 105 ILE A C 1
ATOM 1772 O O . ILE A 1 105 ? 34.297 36.216 284.057 1.00 28.10 105 ILE A O 1
ATOM 1788 N N . GLN A 1 106 ? 35.899 35.243 285.294 1.00 23.23 106 GLN A N 1
ATOM 1789 C CA . GLN A 1 106 ? 36.232 36.481 285.984 1.00 30.25 106 GLN A CA 1
ATOM 1790 C C . GLN A 1 106 ? 37.124 37.304 285.067 1.00 33.76 106 GLN A C 1
ATOM 1791 O O . GLN A 1 106 ? 37.940 36.756 284.330 1.00 30.32 106 GLN A O 1
ATOM 1804 N N . PRO A 1 107 ? 36.965 38.629 285.090 1.00 44.64 107 PRO A N 1
ATOM 1805 C CA . PRO A 1 107 ? 37.672 39.460 284.111 1.00 46.23 107 PRO A CA 1
ATOM 1806 C C . PRO A 1 107 ? 39.185 39.328 284.235 1.00 43.38 107 PRO A C 1
ATOM 1807 O O . PRO A 1 107 ? 39.720 39.344 285.345 1.00 43.71 107 PRO A O 1
ATOM 1818 N N . GLY A 1 108 ? 39.857 39.175 283.097 1.00 42.67 108 GLY A N 1
ATOM 1819 C CA . GLY A 1 108 ? 41.302 39.042 283.070 1.00 46.74 108 GLY A CA 1
ATOM 1820 C C . GLY A 1 108 ? 41.748 37.596 283.176 1.00 47.40 108 GLY A C 1
ATOM 1821 O O . GLY A 1 108 ? 42.840 37.246 282.727 1.00 48.35 108 GLY A O 1
ATOM 1825 N N . SER A 1 109 ? 40.902 36.752 283.762 1.00 40.98 109 SER A N 1
ATOM 1826 C CA . SER A 1 109 ? 41.267 35.364 284.014 1.00 31.93 109 SER A CA 1
ATOM 1827 C C . SER A 1 109 ? 41.437 34.601 282.718 1.00 27.54 109 SER A C 1
ATOM 1828 O O . SER A 1 109 ? 40.768 34.880 281.723 1.00 29.61 109 SER A O 1
ATOM 1836 N N . SER A 1 110 ? 42.332 33.623 282.734 1.00 25.19 110 SER A N 1
ATOM 1837 C CA . SER A 1 110 ? 42.504 32.750 281.582 1.00 29.78 110 SER A CA 1
ATOM 1838 C C . SER A 1 110 ? 41.701 31.461 281.727 1.00 23.38 110 SER A C 1
ATOM 1839 O O . SER A 1 110 ? 41.767 30.600 280.853 1.00 23.84 110 SER A O 1
ATOM 1847 N N . THR A 1 111 ? 40.951 31.320 282.823 1.00 20.71 111 THR A N 1
ATOM 1848 C CA . THR A 1 111 ? 40.211 30.093 283.101 1.00 19.30 111 THR A CA 1
ATOM 1849 C C . THR A 1 111 ? 38.765 30.397 283.490 1.00 18.47 111 THR A C 1
ATOM 1850 O O . THR A 1 111 ? 38.525 31.054 284.492 1.00 19.39 111 THR A O 1
ATOM 1861 N N . PRO A 1 112 ? 37.787 29.908 282.707 1.00 17.03 112 PRO A N 1
ATOM 1862 C CA . PRO A 1 112 ? 36.396 30.148 283.099 1.00 16.44 112 PRO A CA 1
ATOM 1863 C C . PRO A 1 112 ? 36.070 29.519 284.438 1.00 16.65 112 PRO A C 1
ATOM 1864 O O . PRO A 1 112 ? 36.679 28.505 284.826 1.00 16.80 112 PRO A O 1
ATOM 1875 N N . ASP A 1 113 ? 35.096 30.097 285.130 1.00 17.01 113 ASP A N 1
ATOM 1876 C CA . ASP A 1 113 ? 34.535 29.462 286.303 1.00 17.38 113 ASP A CA 1
ATOM 1877 C C . ASP A 1 113 ? 33.603 28.337 285.920 1.00 16.59 113 ASP A C 1
ATOM 1878 O O . ASP A 1 113 ? 33.487 27.355 286.668 1.00 18.71 113 ASP A O 1
ATOM 1887 N N . TRP A 1 114 ? 32.949 28.453 284.762 1.00 14.87 114 TRP A N 1
ATOM 1888 C CA . TRP A 1 114 ? 31.899 27.525 284.402 1.00 13.91 114 TRP A CA 1
ATOM 1889 C C . TRP A 1 114 ? 31.639 27.630 282.913 1.00 13.02 114 TRP A C 1
ATOM 1890 O O . TRP A 1 114 ? 31.680 28.721 282.335 1.00 13.26 114 TRP A O 1
ATOM 1911 N N . VAL A 1 115 ? 31.331 26.485 282.326 1.00 12.40 115 VAL A N 1
ATOM 1912 C CA . VAL A 1 115 ? 30.837 26.402 280.963 1.00 11.90 115 VAL A CA 1
ATOM 1913 C C . VAL A 1 115 ? 29.652 25.448 280.974 1.00 11.71 115 VAL A C 1
ATOM 1914 O O . VAL A 1 115 ? 29.689 24.422 281.646 1.00 13.79 115 VAL A O 1
ATOM 1927 N N . VAL A 1 116 ? 28.606 25.777 280.240 1.00 12.43 116 VAL A N 1
ATOM 1928 C CA . VAL A 1 116 ? 27.442 24.904 280.152 1.00 13.01 116 VAL A CA 1
ATOM 1929 C C . VAL A 1 116 ? 27.919 23.489 279.773 1.00 14.84 116 VAL A C 1
ATOM 1930 O O . VAL A 1 116 ? 28.762 23.324 278.907 1.00 15.32 116 VAL A O 1
ATOM 1943 N N . PRO A 1 117 ? 27.412 22.458 280.469 1.00 16.23 117 PRO A N 1
ATOM 1944 C CA . PRO A 1 117 ? 27.996 21.121 280.288 1.00 17.18 117 PRO A CA 1
ATOM 1945 C C . PRO A 1 117 ? 27.742 20.467 278.952 1.00 17.95 117 PRO A C 1
ATOM 1946 O O . PRO A 1 117 ? 26.714 20.683 278.322 1.00 16.39 117 PRO A O 1
ATOM 1957 N N . GLN A 1 118 ? 28.699 19.631 278.553 1.00 20.19 118 GLN A N 1
ATOM 1958 C CA . GLN A 1 118 ? 28.582 18.808 277.371 1.00 21.96 118 GLN A CA 1
ATOM 1959 C C . GLN A 1 118 ? 27.281 18.027 277.387 1.00 20.48 118 GLN A C 1
ATOM 1960 O O . GLN A 1 118 ? 26.648 17.838 276.353 1.00 24.08 118 GLN A O 1
ATOM 1974 N N . ASP A 1 119 ? 26.888 17.543 278.557 1.00 19.69 119 ASP A N 1
ATOM 1975 C CA . ASP A 1 119 ? 25.705 16.685 278.626 1.00 21.36 119 ASP A CA 1
ATOM 1976 C C . ASP A 1 119 ? 24.393 17.462 278.795 1.00 22.78 119 ASP A C 1
ATOM 1977 O O . ASP A 1 119 ? 23.350 16.859 279.046 1.00 22.22 119 ASP A O 1
ATOM 1986 N N . SER A 1 120 ? 24.430 18.787 278.651 1.00 18.40 120 SER A N 1
ATOM 1987 C CA . SER A 1 120 ? 23.179 19.539 278.659 1.00 17.69 120 SER A CA 1
ATOM 1988 C C . SER A 1 120 ? 22.510 19.417 277.303 1.00 16.91 120 SER A C 1
ATOM 1989 O O . SER A 1 120 ? 22.874 20.097 276.335 1.00 17.21 120 SER A O 1
ATOM 1997 N N . GLU A 1 121 ? 21.516 18.550 277.228 1.00 18.32 121 GLU A N 1
ATOM 1998 C CA . GLU A 1 121 ? 20.837 18.342 275.969 1.00 18.99 121 GLU A CA 1
ATOM 1999 C C . GLU A 1 121 ? 19.997 19.548 275.633 1.00 16.26 121 GLU A C 1
ATOM 2000 O O . GLU A 1 121 ? 19.871 19.893 274.456 1.00 16.17 121 GLU A O 1
ATOM 2012 N N . VAL A 1 122 ? 19.433 20.212 276.636 1.00 15.63 122 VAL A N 1
ATOM 2013 C CA . VAL A 1 122 ? 18.622 21.397 276.362 1.00 16.71 122 VAL A CA 1
ATOM 2014 C C . VAL A 1 122 ? 19.489 22.483 275.731 1.00 14.86 122 VAL A C 1
ATOM 2015 O O . VAL A 1 122 ? 19.085 23.115 274.767 1.00 13.70 122 VAL A O 1
ATOM 2028 N N . PHE A 1 123 ? 20.692 22.698 276.243 1.00 13.33 123 PHE A N 1
ATOM 2029 C CA . PHE A 1 123 ? 21.577 23.655 275.609 1.00 12.19 123 PHE A CA 1
ATOM 2030 C C . PHE A 1 123 ? 21.956 23.253 274.187 1.00 12.25 123 PHE A C 1
ATOM 2031 O O . PHE A 1 123 ? 21.878 24.051 273.253 1.00 12.27 123 PHE A O 1
ATOM 2048 N N . ALA A 1 124 ? 22.369 22.006 274.014 1.00 13.22 124 ALA A N 1
ATOM 2049 C CA . ALA A 1 124 ? 22.863 21.565 272.713 1.00 13.37 124 ALA A CA 1
ATOM 2050 C C . ALA A 1 124 ? 21.771 21.710 271.672 1.00 13.32 124 ALA A C 1
ATOM 2051 O O . ALA A 1 124 ? 21.967 22.245 270.575 1.00 13.52 124 ALA A O 1
ATOM 2058 N N . GLU A 1 125 ? 20.590 21.246 272.027 1.00 13.82 125 GLU A N 1
ATOM 2059 C CA . GLU A 1 125 ? 19.475 21.254 271.120 1.00 15.03 125 GLU A CA 1
ATOM 2060 C C . GLU A 1 125 ? 19.024 22.682 270.786 1.00 12.62 125 GLU A C 1
ATOM 2061 O O . GLU A 1 125 ? 18.808 23.025 269.606 1.00 13.17 125 GLU A O 1
ATOM 2073 N N . SER A 1 126 ? 18.886 23.524 271.806 1.00 12.79 126 SER A N 1
ATOM 2074 C CA . SER A 1 126 ? 18.418 24.881 271.587 1.00 12.23 126 SER A CA 1
ATOM 2075 C C . SER A 1 126 ? 19.466 25.750 270.908 1.00 11.62 126 SER A C 1
ATOM 2076 O O . SER A 1 126 ? 19.110 26.678 270.181 1.00 11.31 126 SER A O 1
ATOM 2084 N N . PHE A 1 127 ? 20.750 25.464 271.107 1.00 11.30 127 PHE A N 1
ATOM 2085 C CA . PHE A 1 127 ? 21.767 26.184 270.361 1.00 10.56 127 PHE A CA 1
ATOM 2086 C C . PHE A 1 127 ? 21.660 25.812 268.887 1.00 10.85 127 PHE A C 1
ATOM 2087 O O . PHE A 1 127 ? 21.749 26.682 268.020 1.00 10.24 127 PHE A O 1
ATOM 2104 N N . ALA A 1 128 ? 21.481 24.533 268.591 1.00 11.72 128 ALA A N 1
ATOM 2105 C CA . ALA A 1 128 ? 21.379 24.096 267.208 1.00 11.77 128 ALA A CA 1
ATOM 2106 C C . ALA A 1 128 ? 20.185 24.733 266.506 1.00 11.42 128 ALA A C 1
ATOM 2107 O O . ALA A 1 128 ? 20.300 25.171 265.351 1.00 10.74 128 ALA A O 1
ATOM 2114 N N . THR A 1 129 ? 19.021 24.772 267.147 1.00 11.09 129 THR A N 1
ATOM 2115 C CA . THR A 1 129 ? 17.864 25.383 266.503 1.00 11.73 129 THR A CA 1
ATOM 2116 C C . THR A 1 129 ? 17.976 26.898 266.444 1.00 11.21 129 THR A C 1
ATOM 2117 O O . THR A 1 129 ? 17.550 27.505 265.453 1.00 10.60 129 THR A O 1
ATOM 2128 N N . ALA A 1 130 ? 18.606 27.524 267.430 1.00 10.57 130 ALA A N 1
ATOM 2129 C CA . ALA A 1 130 ? 18.796 28.959 267.378 1.00 10.13 130 ALA A CA 1
ATOM 2130 C C . ALA A 1 130 ? 19.730 29.315 266.214 1.00 10.29 130 ALA A C 1
ATOM 2131 O O . ALA A 1 130 ? 19.540 30.326 265.528 1.00 10.04 130 ALA A O 1
ATOM 2138 N N . LEU A 1 131 ? 20.742 28.490 265.993 1.00 9.55 131 LEU A N 1
ATOM 2139 C CA . LEU A 1 131 ? 21.681 28.734 264.918 1.00 9.71 131 LEU A CA 1
ATOM 2140 C C . LEU A 1 131 ? 21.015 28.545 263.560 1.00 9.93 131 LEU A C 1
ATOM 2141 O O . LEU A 1 131 ? 21.249 29.338 262.642 1.00 10.33 131 LEU A O 1
ATOM 2157 N N . ALA A 1 132 ? 20.190 27.524 263.412 1.00 10.16 132 ALA A N 1
ATOM 2158 C CA . ALA A 1 132 ? 19.429 27.372 262.184 1.00 10.25 132 ALA A CA 1
ATOM 2159 C C . ALA A 1 132 ? 18.559 28.598 261.963 1.00 9.86 132 ALA A C 1
ATOM 2160 O O . ALA A 1 132 ? 18.418 29.068 260.826 1.00 9.94 132 ALA A O 1
ATOM 2167 N N . ALA A 1 133 ? 17.932 29.108 263.015 1.00 10.06 133 ALA A N 1
ATOM 2168 C CA . ALA A 1 133 ? 17.066 30.273 262.876 1.00 9.30 133 ALA A CA 1
ATOM 2169 C C . ALA A 1 133 ? 17.885 31.483 262.401 1.00 9.63 133 ALA A C 1
ATOM 2170 O O . ALA A 1 133 ? 17.481 32.199 261.484 1.00 10.26 133 ALA A O 1
ATOM 2177 N N . LEU A 1 134 ? 19.040 31.730 263.006 1.00 8.84 134 LEU A N 1
ATOM 2178 C CA . LEU A 1 134 ? 19.863 32.857 262.575 1.00 9.97 134 LEU A CA 1
ATOM 2179 C C . LEU A 1 134 ? 20.249 32.705 261.112 1.00 8.98 134 LEU A C 1
ATOM 2180 O O . LEU A 1 134 ? 20.166 33.656 260.338 1.00 8.96 134 LEU A O 1
ATOM 2196 N N . HIS A 1 135 ? 20.681 31.505 260.742 1.00 8.57 135 HIS A N 1
ATOM 2197 C CA . HIS A 1 135 ? 21.155 31.278 259.388 1.00 8.34 135 HIS A CA 1
ATOM 2198 C C . HIS A 1 135 ? 20.032 31.277 258.361 1.00 8.65 135 HIS A C 1
ATOM 2199 O O . HIS A 1 135 ? 20.308 31.299 257.162 1.00 9.12 135 HIS A O 1
ATOM 2214 N N . ALA A 1 136 ? 18.785 31.315 258.813 1.00 8.57 136 ALA A N 1
ATOM 2215 C CA . ALA A 1 136 ? 17.613 31.427 257.958 1.00 9.25 136 ALA A CA 1
ATOM 2216 C C . ALA A 1 136 ? 17.188 32.873 257.713 1.00 10.30 136 ALA A C 1
ATOM 2217 O O . ALA A 1 136 ? 16.278 33.108 256.917 1.00 11.21 136 ALA A O 1
ATOM 2224 N N . VAL A 1 137 ? 17.821 33.845 258.342 1.00 9.43 137 VAL A N 1
ATOM 2225 C CA . VAL A 1 137 ? 17.468 35.241 258.097 1.00 9.62 137 VAL A CA 1
ATOM 2226 C C . VAL A 1 137 ? 17.744 35.515 256.612 1.00 9.72 137 VAL A C 1
ATOM 2227 O O . VAL A 1 137 ? 18.818 35.218 256.101 1.00 10.24 137 VAL A O 1
ATOM 2240 N N . PRO A 1 138 ? 16.765 36.055 255.884 1.00 11.12 138 PRO A N 1
ATOM 2241 C CA . PRO A 1 138 ? 16.974 36.192 254.434 1.00 10.96 138 PRO A CA 1
ATOM 2242 C C . PRO A 1 138 ? 18.117 37.130 254.060 1.00 9.94 138 PRO A C 1
ATOM 2243 O O . PRO A 1 138 ? 18.312 38.170 254.672 1.00 10.42 138 PRO A O 1
ATOM 2254 N N A ILE A 1 139 ? 18.848 36.729 253.029 0.50 11.23 139 ILE A N 1
ATOM 2255 N N B ILE A 1 139 ? 18.864 36.789 253.027 0.50 10.87 139 ILE A N 1
ATOM 2256 C CA A ILE A 1 139 ? 19.891 37.543 252.444 0.50 10.70 139 ILE A CA 1
ATOM 2257 C CA B ILE A 1 139 ? 19.896 37.699 252.568 0.50 9.10 139 ILE A CA 1
ATOM 2258 C C A ILE A 1 139 ? 19.367 38.932 252.118 0.50 11.59 139 ILE A C 1
ATOM 2259 C C B ILE A 1 139 ? 19.275 39.025 252.087 0.50 9.51 139 ILE A C 1
ATOM 2260 O O A ILE A 1 139 ? 20.046 39.927 252.364 0.50 10.27 139 ILE A O 1
ATOM 2261 O O B ILE A 1 139 ? 19.873 40.081 252.264 0.50 10.42 139 ILE A O 1
ATOM 2292 N N A SER A 1 140 ? 18.157 39.005 251.578 0.50 11.17 140 SER A N 1
ATOM 2293 N N B SER A 1 140 ? 18.060 38.995 251.553 0.50 10.80 140 SER A N 1
ATOM 2294 C CA A SER A 1 140 ? 17.586 40.296 251.226 0.50 9.09 140 SER A CA 1
ATOM 2295 C CA B SER A 1 140 ? 17.384 40.240 251.192 0.50 11.93 140 SER A CA 1
ATOM 2296 C C A SER A 1 140 ? 17.504 41.216 252.432 0.50 9.37 140 SER A C 1
ATOM 2297 C C B SER A 1 140 ? 17.311 41.214 252.380 0.50 11.15 140 SER A C 1
ATOM 2298 O O A SER A 1 140 ? 17.794 42.406 252.330 0.50 9.36 140 SER A O 1
ATOM 2299 O O B SER A 1 140 ? 17.432 42.431 252.210 0.50 10.10 140 SER A O 1
ATOM 2314 N N . ALA A 1 141 ? 17.105 40.672 253.579 1.00 10.24 141 ALA A N 1
ATOM 2315 C CA . ALA A 1 141 ? 16.999 41.477 254.797 1.00 10.93 141 ALA A CA 1
ATOM 2316 C C . ALA A 1 141 ? 18.361 42.033 255.188 1.00 9.92 141 ALA A C 1
ATOM 2317 O O . ALA A 1 141 ? 18.490 43.189 255.610 1.00 10.48 141 ALA A O 1
ATOM 2325 N N . ALA A 1 142 ? 19.383 41.209 255.030 1.00 9.66 142 ALA A N 1
ATOM 2326 C CA . ALA A 1 142 ? 20.754 41.644 255.296 1.00 9.95 142 ALA A CA 1
ATOM 2327 C C . ALA A 1 142 ? 21.152 42.786 254.356 1.00 10.60 142 ALA A C 1
ATOM 2328 O O . ALA A 1 142 ? 21.743 43.785 254.780 1.00 10.78 142 ALA A O 1
ATOM 2335 N N . VAL A 1 143 ? 20.851 42.643 253.072 1.00 10.19 143 VAL A N 1
ATOM 2336 C CA . VAL A 1 143 ? 21.170 43.684 252.093 1.00 9.86 143 VAL A CA 1
ATOM 2337 C C . VAL A 1 143 ? 20.401 44.968 252.405 1.00 10.80 143 VAL A C 1
ATOM 2338 O O . VAL A 1 143 ? 20.954 46.067 252.389 1.00 11.77 143 VAL A O 1
ATOM 2351 N N . ASP A 1 144 ? 19.120 44.830 252.692 1.00 10.26 144 ASP A N 1
ATOM 2352 C CA . ASP A 1 144 ? 18.303 45.995 253.011 1.00 10.29 144 ASP A CA 1
ATOM 2353 C C . ASP A 1 144 ? 18.835 46.706 254.270 1.00 11.83 144 ASP A C 1
ATOM 2354 O O . ASP A 1 144 ? 18.642 47.917 254.395 1.00 13.17 144 ASP A O 1
ATOM 2363 N N . ALA A 1 145 ? 19.484 45.975 255.174 1.00 10.29 145 ALA A N 1
ATOM 2364 C CA . ALA A 1 145 ? 20.057 46.555 256.377 1.00 10.31 145 ALA A CA 1
ATOM 2365 C C . ALA A 1 145 ? 21.498 47.006 256.197 1.00 11.30 145 ALA A C 1
ATOM 2366 O O . ALA A 1 145 ? 22.154 47.390 257.177 1.00 12.32 145 ALA A O 1
ATOM 2373 N N . GLY A 1 146 ? 22.028 46.929 254.985 1.00 10.87 146 GLY A N 1
ATOM 2374 C CA . GLY A 1 146 ? 23.374 47.422 254.724 1.00 12.26 146 GLY A CA 1
ATOM 2375 C C . GLY A 1 146 ? 24.506 46.557 255.241 1.00 12.45 146 GLY A C 1
ATOM 2376 O O . GLY A 1 146 ? 25.616 47.045 255.459 1.00 13.67 146 GLY A O 1
ATOM 2380 N N . MET A 1 147 ? 24.236 45.288 255.450 1.00 11.47 147 MET A N 1
ATOM 2381 C CA . MET A 1 147 ? 25.246 44.383 255.977 1.00 11.12 147 MET A CA 1
ATOM 2382 C C . MET A 1 147 ? 26.383 44.151 255.005 1.00 10.72 147 MET A C 1
ATOM 2383 O O . MET A 1 147 ? 26.251 44.305 253.792 1.00 12.16 147 MET A O 1
ATOM 2397 N N . LEU A 1 148 ? 27.525 43.772 255.559 1.00 10.93 148 LEU A N 1
ATOM 2398 C CA . LEU A 1 148 ? 28.631 43.253 254.777 1.00 10.50 148 LEU A CA 1
ATOM 2399 C C . LEU A 1 148 ? 28.226 41.927 254.172 1.00 10.36 148 LEU A C 1
ATOM 2400 O O . LEU A 1 148 ? 27.822 41.012 254.875 1.00 10.62 148 LEU A O 1
ATOM 2416 N N . ILE A 1 149 ? 28.322 41.839 252.853 1.00 10.44 149 ILE A N 1
ATOM 2417 C CA . ILE A 1 149 ? 27.878 40.654 252.121 1.00 9.76 149 ILE A CA 1
ATOM 2418 C C . ILE A 1 149 ? 29.063 40.008 251.419 1.00 9.99 149 ILE A C 1
ATOM 2419 O O . ILE A 1 149 ? 29.795 40.694 250.703 1.00 10.86 149 ILE A O 1
ATOM 2435 N N . ARG A 1 150 ? 29.246 38.712 251.623 1.00 9.25 150 ARG A N 1
ATOM 2436 C CA . ARG A 1 150 ? 30.224 37.933 250.867 1.00 9.92 150 ARG A CA 1
ATOM 2437 C C . ARG A 1 150 ? 29.536 36.770 250.181 1.00 9.39 150 ARG A C 1
ATOM 2438 O O . ARG A 1 150 ? 28.921 35.919 250.845 1.00 9.97 150 ARG A O 1
ATOM 2459 N N . THR A 1 151 ? 29.644 36.743 248.859 1.00 9.79 151 THR A N 1
ATOM 2460 C CA . THR A 1 151 ? 29.314 35.549 248.090 1.00 9.99 151 THR A CA 1
ATOM 2461 C C . THR A 1 151 ? 30.268 34.423 248.497 1.00 9.68 151 THR A C 1
ATOM 2462 O O . THR A 1 151 ? 31.288 34.664 249.159 1.00 9.65 151 THR A O 1
ATOM 2473 N N . PRO A 1 152 ? 29.992 33.182 248.075 1.00 10.03 152 PRO A N 1
ATOM 2474 C CA . PRO A 1 152 ? 30.971 32.129 248.353 1.00 11.37 152 PRO A CA 1
ATOM 2475 C C . PRO A 1 152 ? 32.369 32.470 247.855 1.00 10.52 152 PRO A C 1
ATOM 2476 O O . PRO A 1 152 ? 33.369 32.196 248.531 1.00 10.88 152 PRO A O 1
ATOM 2487 N N . THR A 1 153 ? 32.464 33.049 246.669 1.00 10.59 153 THR A N 1
ATOM 2488 C CA . THR A 1 153 ? 33.776 33.421 246.157 1.00 11.81 153 THR A CA 1
ATOM 2489 C C . THR A 1 153 ? 34.443 34.479 247.033 1.00 10.02 153 THR A C 1
ATOM 2490 O O . THR A 1 153 ? 35.633 34.395 247.310 1.00 10.87 153 THR A O 1
ATOM 2501 N N . GLN A 1 154 ? 33.698 35.504 247.406 1.00 10.02 154 GLN A N 1
ATOM 2502 C CA . GLN A 1 154 ? 34.227 36.541 248.273 1.00 10.18 154 GLN A CA 1
ATOM 2503 C C . GLN A 1 154 ? 34.596 35.992 249.658 1.00 9.35 154 GLN A C 1
ATOM 2504 O O . GLN A 1 154 ? 35.549 36.458 250.282 1.00 9.83 154 GLN A O 1
ATOM 2518 N N . ALA A 1 155 ? 33.844 35.006 250.132 1.00 9.62 155 ALA A N 1
ATOM 2519 C CA . ALA A 1 155 ? 34.111 34.397 251.435 1.00 9.28 155 ALA A CA 1
ATOM 2520 C C . ALA A 1 155 ? 35.469 33.697 251.407 1.00 10.04 155 ALA A C 1
ATOM 2521 O O . ALA A 1 155 ? 36.295 33.819 252.330 1.00 10.12 155 ALA A O 1
ATOM 2528 N N . ARG A 1 156 ? 35.715 32.967 250.333 1.00 10.01 156 ARG A N 1
ATOM 2529 C CA . ARG A 1 156 ? 36.953 32.234 250.201 1.00 10.36 156 ARG A CA 1
ATOM 2530 C C . ARG A 1 156 ? 38.124 33.193 249.975 1.00 10.46 156 ARG A C 1
ATOM 2531 O O . ARG A 1 156 ? 39.216 32.991 250.497 1.00 10.77 156 ARG A O 1
ATOM 2552 N N . GLN A 1 157 ? 37.880 34.249 249.204 1.00 10.57 157 GLN A N 1
ATOM 2553 C CA . GLN A 1 157 ? 38.892 35.275 248.995 1.00 10.10 157 GLN A CA 1
ATOM 2554 C C . GLN A 1 157 ? 39.315 35.962 250.283 1.00 10.35 157 GLN A C 1
ATOM 2555 O O . GLN A 1 157 ? 40.477 36.285 250.454 1.00 11.07 157 GLN A O 1
ATOM 2569 N N . LYS A 1 158 ? 38.365 36.190 251.180 1.00 10.87 158 LYS A N 1
ATOM 2570 C CA . LYS A 1 158 ? 38.672 36.812 252.473 1.00 10.56 158 LYS A CA 1
ATOM 2571 C C . LYS A 1 158 ? 39.594 35.923 253.282 1.00 10.10 158 LYS A C 1
ATOM 2572 O O . LYS A 1 158 ? 40.591 36.398 253.861 1.00 10.05 158 LYS A O 1
ATOM 2591 N N . VAL A 1 159 ? 39.333 34.629 253.321 1.00 9.86 159 VAL A N 1
ATOM 2592 C CA . VAL A 1 159 ? 40.222 33.724 254.018 1.00 10.07 159 VAL A CA 1
ATOM 2593 C C . VAL A 1 159 ? 41.609 33.748 253.381 1.00 10.22 159 VAL A C 1
ATOM 2594 O O . VAL A 1 159 ? 42.623 33.817 254.080 1.00 10.89 159 VAL A O 1
ATOM 2607 N N . ALA A 1 160 ? 41.669 33.687 252.054 1.00 10.73 160 ALA A N 1
ATOM 2608 C CA . ALA A 1 160 ? 42.948 33.769 251.358 1.00 12.14 160 ALA A CA 1
ATOM 2609 C C . ALA A 1 160 ? 43.695 35.059 251.717 1.00 12.06 160 ALA A C 1
ATOM 2610 O O . ALA A 1 160 ? 44.907 35.030 251.956 1.00 12.92 160 ALA A O 1
ATOM 2617 N N . ASP A 1 161 ? 42.980 36.175 251.758 1.00 11.20 161 ASP A N 1
ATOM 2618 C CA . ASP A 1 161 ? 43.601 37.475 252.063 1.00 12.97 161 ASP A CA 1
ATOM 2619 C C . ASP A 1 161 ? 44.148 37.491 253.477 1.00 11.56 161 ASP A C 1
ATOM 2620 O O . ASP A 1 161 ? 45.243 37.996 253.733 1.00 12.73 161 ASP A O 1
ATOM 2629 N N . ASP A 1 162 ? 43.411 36.905 254.409 1.00 10.93 162 ASP A N 1
ATOM 2630 C CA . ASP A 1 162 ? 43.837 36.887 255.798 1.00 11.01 162 ASP A CA 1
ATOM 2631 C C . ASP A 1 162 ? 45.073 36.009 255.964 1.00 11.48 162 ASP A C 1
ATOM 2632 O O . ASP A 1 162 ? 46.028 36.381 256.638 1.00 12.04 162 ASP A O 1
ATOM 2641 N N . VAL A 1 163 ? 45.063 34.838 255.348 1.00 11.52 163 VAL A N 1
ATOM 2642 C CA . VAL A 1 163 ? 46.233 33.975 255.338 1.00 13.36 163 VAL A CA 1
ATOM 2643 C C . VAL A 1 163 ? 47.431 34.701 254.756 1.00 13.14 163 VAL A C 1
ATOM 2644 O O . VAL A 1 163 ? 48.523 34.658 255.316 1.00 14.61 163 VAL A O 1
ATOM 2657 N N . ASP A 1 164 ? 47.241 35.368 253.625 1.00 13.75 164 ASP A N 1
ATOM 2658 C CA . ASP A 1 164 ? 48.342 36.053 252.988 1.00 15.22 164 ASP A CA 1
ATOM 2659 C C . ASP A 1 164 ? 48.895 37.179 253.849 1.00 15.84 164 ASP A C 1
ATOM 2660 O O . ASP A 1 164 ? 50.091 37.434 253.837 1.00 17.22 164 ASP A O 1
ATOM 2669 N N . ARG A 1 165 ? 48.030 37.886 254.562 1.00 15.00 165 ARG A N 1
ATOM 2670 C CA . ARG A 1 165 ? 48.501 38.970 255.416 1.00 16.59 165 ARG A CA 1
ATOM 2671 C C . ARG A 1 165 ? 49.326 38.411 256.569 1.00 15.87 165 ARG A C 1
ATOM 2672 O O . ARG A 1 165 ? 50.381 38.950 256.888 1.00 17.08 165 ARG A O 1
ATOM 2693 N N . VAL A 1 166 ? 48.886 37.310 257.169 1.00 15.01 1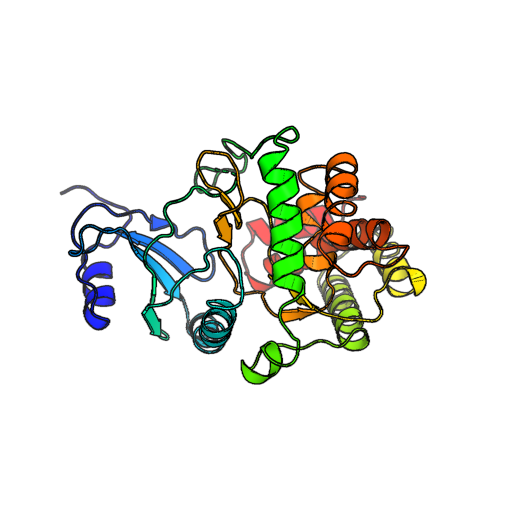66 VAL A N 1
ATOM 2694 C CA . VAL A 1 166 ? 49.686 36.663 258.213 1.00 15.12 166 VAL A CA 1
ATOM 2695 C C . VAL A 1 166 ? 51.026 36.198 257.653 1.00 16.35 166 VAL A C 1
ATOM 2696 O O . VAL A 1 166 ? 52.065 36.372 258.287 1.00 17.31 166 VAL A O 1
ATOM 2709 N N . ARG A 1 167 ? 51.015 35.643 256.441 1.00 17.38 167 ARG A N 1
ATOM 2710 C CA . ARG A 1 167 ? 52.253 35.147 255.836 1.00 20.51 167 ARG A CA 1
ATOM 2711 C C . ARG A 1 167 ? 53.241 36.300 255.588 1.00 20.09 167 ARG A C 1
ATOM 2712 O O . ARG A 1 167 ? 54.457 36.077 255.663 1.00 22.60 167 ARG A O 1
ATOM 2733 N N . ARG A 1 168 ? 52.747 37.520 255.321 1.00 20.10 168 ARG A N 1
ATOM 2734 C CA . ARG A 1 168 ? 53.593 38.718 255.124 1.00 23.21 168 ARG A CA 1
ATOM 2735 C C . ARG A 1 168 ? 54.183 39.303 256.400 1.00 22.38 168 ARG A C 1
ATOM 2736 O O . ARG A 1 168 ? 55.264 39.893 256.378 1.00 23.85 168 ARG A O 1
ATOM 2757 N N . GLU A 1 169 ? 53.440 39.198 257.495 1.00 20.33 169 GLU A N 1
ATOM 2758 C CA . GLU A 1 169 ? 53.757 39.941 258.702 1.00 22.86 169 GLU A CA 1
ATOM 2759 C C . GLU A 1 169 ? 54.475 39.069 259.719 1.00 21.03 169 GLU A C 1
ATOM 2760 O O . GLU A 1 169 ? 55.163 39.584 260.604 1.00 25.13 169 GLU A O 1
ATOM 2772 N N . PHE A 1 170 ? 54.332 37.755 259.573 1.00 19.82 170 PHE A N 1
ATOM 2773 C CA . PHE A 1 170 ? 54.812 36.809 260.570 1.00 19.85 170 PHE A CA 1
ATOM 2774 C C . PHE A 1 170 ? 55.583 35.666 259.921 1.00 20.49 170 PHE A C 1
ATOM 2775 O O . PHE A 1 170 ? 55.513 35.454 258.712 1.00 24.00 170 PHE A O 1
ATOM 2792 N N A VAL A 1 171 ? 56.345 34.934 260.723 0.63 14.92 171 VAL A N 1
ATOM 2793 N N B VAL A 1 171 ? 56.329 34.943 260.732 0.37 15.86 171 VAL A N 1
ATOM 2794 C CA A VAL A 1 171 ? 56.973 33.675 260.306 0.63 15.65 171 VAL A CA 1
ATOM 2795 C CA B VAL A 1 171 ? 56.892 33.693 260.287 0.37 15.55 171 VAL A CA 1
ATOM 2796 C C A VAL A 1 171 ? 56.193 32.483 260.861 0.63 12.95 171 VAL A C 1
ATOM 2797 C C B VAL A 1 171 ? 56.026 32.572 260.852 0.37 16.07 171 VAL A C 1
ATOM 2798 O O A VAL A 1 171 ? 56.120 32.296 262.058 0.63 18.63 171 VAL A O 1
ATOM 2799 O O B VAL A 1 171 ? 55.681 32.537 262.037 0.37 14.22 171 VAL A O 1
ATOM 2824 N N . VAL A 1 172 ? 55.629 31.674 259.967 1.00 16.07 172 VAL A N 1
ATOM 2825 C CA . VAL A 1 172 ? 54.624 30.671 260.300 1.00 13.44 172 VAL A CA 1
ATOM 2826 C C . VAL A 1 172 ? 55.181 29.282 260.073 1.00 14.27 172 VAL A C 1
ATOM 2827 O O . VAL A 1 172 ? 55.869 29.034 259.090 1.00 16.29 172 VAL A O 1
ATOM 2841 N N . ASN A 1 173 ? 54.884 28.375 260.987 1.00 14.79 173 ASN A N 1
ATOM 2842 C CA . ASN A 1 173 ? 55.207 26.979 260.828 1.00 14.49 173 ASN A CA 1
ATOM 2843 C C . ASN A 1 173 ? 54.801 26.465 259.443 1.00 15.46 173 ASN A C 1
ATOM 2844 O O . ASN A 1 173 ? 53.676 26.694 258.983 1.00 14.51 173 ASN A O 1
ATOM 2855 N N . ASP A 1 174 ? 55.714 25.766 258.783 1.00 17.17 174 ASP A N 1
ATOM 2856 C CA . ASP A 1 174 ? 55.512 25.370 257.402 1.00 17.23 174 ASP A CA 1
ATOM 2857 C C . ASP A 1 174 ? 54.293 24.474 257.239 1.00 16.68 174 ASP A C 1
ATOM 2858 O O . ASP A 1 174 ? 53.561 24.569 256.242 1.00 17.86 174 ASP A O 1
ATOM 2867 N N . LYS A 1 175 ? 54.055 23.609 258.218 1.00 17.72 175 LYS A N 1
ATOM 2868 C CA . LYS A 1 175 ? 52.899 22.738 258.162 1.00 17.26 175 LYS A CA 1
ATOM 2869 C C . LYS A 1 175 ? 51.575 23.483 258.288 1.00 15.14 175 LYS A C 1
ATOM 2870 O O . LYS A 1 175 ? 50.601 23.097 257.651 1.00 15.45 175 LYS A O 1
ATOM 2889 N N . ARG A 1 176 ? 51.526 24.542 259.091 1.00 14.54 176 ARG A N 1
ATOM 2890 C CA . ARG A 1 176 ? 50.316 25.368 259.136 1.00 13.78 176 ARG A CA 1
ATOM 2891 C C . ARG A 1 176 ? 50.078 26.012 257.790 1.00 12.65 176 ARG A C 1
ATOM 2892 O O . ARG A 1 176 ? 48.968 26.026 257.293 1.00 13.05 176 ARG A O 1
ATOM 2913 N N . LEU A 1 177 ? 51.126 26.563 257.193 1.00 13.63 177 LEU A N 1
ATOM 2914 C CA . LEU A 1 177 ? 50.963 27.227 255.904 1.00 14.33 177 LEU A CA 1
ATOM 2915 C C . LEU A 1 177 ? 50.418 26.245 254.889 1.00 13.87 177 LEU A C 1
ATOM 2916 O O . LEU A 1 177 ? 49.525 26.557 254.090 1.00 14.73 177 LEU A O 1
ATOM 2932 N N A HIS A 1 178 ?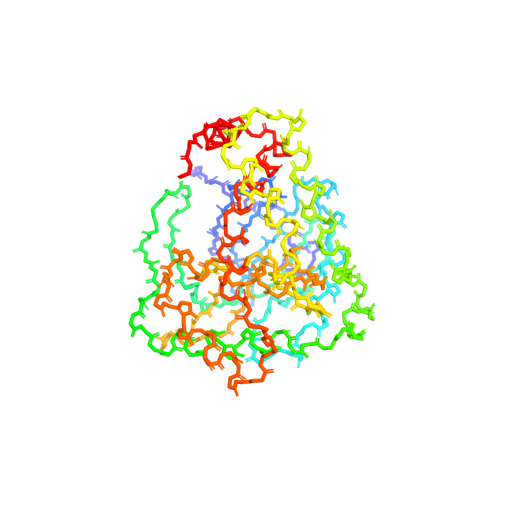 50.944 25.024 254.891 0.62 14.90 178 HIS A N 1
ATOM 2933 N N B HIS A 1 178 ? 50.952 25.052 254.924 0.38 15.76 178 HIS A N 1
ATOM 2934 C CA A HIS A 1 178 ? 50.491 24.008 253.941 0.62 15.89 178 HIS A CA 1
ATOM 2935 C CA B HIS A 1 178 ? 50.574 24.078 253.950 0.38 15.99 178 HIS A CA 1
ATOM 2936 C C A HIS A 1 178 ? 49.045 23.649 254.230 0.62 13.73 178 HIS A C 1
ATOM 2937 C C B HIS A 1 178 ? 49.132 23.583 254.237 0.38 14.19 178 HIS A C 1
ATOM 2938 O O A HIS A 1 178 ? 48.235 23.481 253.317 0.62 13.70 178 HIS A O 1
ATOM 2939 O O B HIS A 1 178 ? 48.407 23.260 253.304 0.38 15.04 178 HIS A O 1
ATOM 2968 N N . ARG A 1 179 ? 48.705 23.562 255.507 1.00 13.09 179 ARG A N 1
ATOM 2969 C CA . ARG A 1 179 ? 47.338 23.200 255.860 1.00 12.33 179 ARG A CA 1
ATOM 2970 C C . ARG A 1 179 ? 46.369 24.229 255.310 1.00 11.61 179 ARG A C 1
ATOM 2971 O O . ARG A 1 179 ? 45.352 23.889 254.681 1.00 12.27 179 ARG A O 1
ATOM 2992 N N . TRP A 1 180 ? 46.669 25.499 255.522 1.00 11.38 180 TRP A N 1
ATOM 2993 C CA . TRP A 1 180 ? 45.756 26.532 255.079 1.00 11.59 180 TRP A CA 1
ATOM 2994 C C . TRP A 1 180 ? 45.668 26.568 253.558 1.00 11.42 180 TRP A C 1
ATOM 2995 O O . TRP A 1 180 ? 44.570 26.763 253.006 1.00 12.45 180 TRP A O 1
ATOM 3016 N N . GLN A 1 181 ? 46.793 26.395 252.879 1.00 12.66 181 GLN A N 1
ATOM 3017 C CA . GLN A 1 181 ? 46.782 26.415 251.426 1.00 14.03 181 GLN A CA 1
ATOM 3018 C C . GLN A 1 181 ? 45.982 25.245 250.883 1.00 13.30 181 GLN A C 1
ATOM 3019 O O . GLN A 1 181 ? 45.176 25.410 249.953 1.00 13.48 181 GLN A O 1
ATOM 3033 N N . ARG A 1 182 ? 46.214 24.051 251.425 1.00 12.57 182 ARG A N 1
ATOM 3034 C CA . ARG A 1 182 ? 45.465 22.883 250.989 1.00 12.89 182 ARG A CA 1
ATOM 3035 C C . ARG A 1 182 ? 43.968 23.111 251.185 1.00 12.89 182 ARG A C 1
ATOM 3036 O O . ARG A 1 182 ? 43.149 22.756 250.344 1.00 12.52 182 ARG A O 1
ATOM 3055 N N . TRP A 1 183 ? 43.603 23.668 252.327 1.00 11.28 183 TRP A N 1
ATOM 3056 C CA . TRP A 1 183 ? 42.199 23.962 252.594 1.00 11.11 183 TRP A CA 1
ATOM 3057 C C . TRP A 1 183 ? 41.625 24.903 251.545 1.00 10.61 183 TRP A C 1
ATOM 3058 O O . TRP A 1 183 ? 40.553 24.628 250.971 1.00 11.76 183 TRP A O 1
ATOM 3079 N N . LEU A 1 184 ? 42.317 26.004 251.299 1.00 11.28 184 LEU A N 1
ATOM 3080 C CA . LEU A 1 184 ? 41.877 26.969 250.317 1.00 11.69 184 LEU A CA 1
ATOM 3081 C C . LEU A 1 184 ? 41.719 26.357 248.940 1.00 12.88 184 LEU A C 1
ATOM 3082 O O . LEU A 1 184 ? 40.879 26.815 248.159 1.00 14.05 184 LEU A O 1
ATOM 3098 N N . ASP A 1 185 ? 42.532 25.359 248.616 1.00 11.93 185 ASP A N 1
ATOM 3099 C CA . ASP A 1 185 ? 42.466 24.720 247.309 1.00 12.32 185 ASP A CA 1
ATOM 3100 C C . ASP A 1 185 ? 41.527 23.523 247.255 1.00 14.29 185 ASP A C 1
ATOM 3101 O O . ASP A 1 185 ? 41.356 22.915 246.199 1.00 16.13 185 ASP A O 1
ATOM 3110 N N . ASP A 1 186 ? 40.933 23.162 248.383 1.00 14.00 186 ASP A N 1
ATOM 3111 C CA . ASP A 1 186 ? 40.109 21.961 248.464 1.00 14.07 186 ASP A CA 1
ATOM 3112 C C . ASP A 1 186 ? 38.667 22.306 248.159 1.00 13.46 186 ASP A C 1
ATOM 3113 O O . ASP A 1 186 ? 37.894 22.586 249.070 1.00 14.20 186 ASP A O 1
ATOM 3122 N N . ASP A 1 187 ? 38.296 22.280 246.885 1.00 13.81 187 ASP A N 1
ATOM 3123 C CA . ASP A 1 187 ? 36.981 22.740 246.452 1.00 16.21 187 ASP A CA 1
ATOM 3124 C C . ASP A 1 187 ? 35.829 22.111 247.246 1.00 15.27 187 ASP A C 1
ATOM 3125 O O . ASP A 1 187 ? 34.865 22.799 247.614 1.00 17.71 187 ASP A O 1
ATOM 3134 N N . SER A 1 188 ? 35.916 20.817 247.523 1.00 12.11 188 SER A N 1
ATOM 3135 C CA . SER A 1 188 ? 34.808 20.121 248.154 1.00 13.05 188 SER A CA 1
ATOM 3136 C C . SER A 1 188 ? 34.523 20.559 249.581 1.00 12.07 188 SER A C 1
ATOM 3137 O O . SER A 1 188 ? 33.451 20.302 250.108 1.00 12.84 188 SER A O 1
ATOM 3145 N N . SER A 1 189 ? 35.480 21.226 250.218 1.00 12.35 189 SER A N 1
ATOM 3146 C CA . SER A 1 189 ? 35.277 21.717 251.575 1.00 12.48 189 SER A CA 1
ATOM 3147 C C . SER A 1 189 ? 34.330 22.921 251.626 1.00 12.03 189 SER A C 1
ATOM 3148 O O . SER A 1 189 ? 33.605 23.099 252.605 1.00 12.12 189 SER A O 1
ATOM 3156 N N . TRP A 1 190 ? 34.349 23.751 250.588 1.00 11.87 190 TRP A N 1
ATOM 3157 C CA . TRP A 1 190 ? 33.762 25.102 250.651 1.00 12.09 190 TRP A CA 1
ATOM 3158 C C . TRP A 1 190 ? 32.290 25.074 250.283 1.00 12.88 190 TRP A C 1
ATOM 3159 O O . TRP A 1 190 ? 31.901 24.389 249.336 1.00 14.13 190 TRP A O 1
ATOM 3180 N N . PRO A 1 191 ? 31.454 25.826 250.996 1.00 11.43 191 PRO A N 1
ATOM 3181 C CA . PRO A 1 191 ? 30.032 25.865 250.655 1.00 11.53 191 PRO A CA 1
ATOM 3182 C C . PRO A 1 191 ? 29.766 26.680 249.402 1.00 12.87 191 PRO A C 1
ATOM 3183 O O . PRO A 1 191 ? 30.521 27.573 249.044 1.00 12.99 191 PRO A O 1
ATOM 3194 N N A ASP A 1 192 ? 28.654 26.328 248.768 0.52 11.95 192 ASP A N 1
ATOM 3195 N N B ASP A 1 192 ? 28.669 26.397 248.715 0.48 11.57 192 ASP A N 1
ATOM 3196 C CA A ASP A 1 192 ? 28.169 26.982 247.561 0.52 11.17 192 ASP A CA 1
ATOM 3197 C CA B ASP A 1 192 ? 28.309 27.174 247.527 0.48 15.86 192 ASP A CA 1
ATOM 3198 C C A ASP A 1 192 ? 27.081 28.024 247.849 0.52 11.80 192 ASP A C 1
ATOM 3199 C C B ASP A 1 192 ? 27.234 28.210 247.803 0.48 12.83 192 ASP A C 1
ATOM 3200 O O A ASP A 1 192 ? 26.289 28.366 246.972 0.52 13.25 192 ASP A O 1
ATOM 3201 O O B ASP A 1 192 ? 26.581 28.710 246.885 0.48 11.56 192 ASP A O 1
ATOM 3218 N N . PHE A 1 193 ? 27.072 28.536 249.082 1.00 10.66 193 PHE A N 1
ATOM 3219 C CA . PHE A 1 193 ? 26.143 29.556 249.500 1.00 10.32 193 PHE A CA 1
ATOM 3220 C C . PHE A 1 193 ? 26.727 30.221 250.742 1.00 10.23 193 PHE A C 1
ATOM 3221 O O . PHE A 1 193 ? 27.641 29.677 251.394 1.00 10.46 193 PHE A O 1
ATOM 3239 N N . SER A 1 194 ? 26.221 31.411 251.040 1.00 9.83 194 SER A N 1
ATOM 3240 C CA . SER A 1 194 ? 26.499 32.135 252.281 1.00 8.92 194 SER A CA 1
ATOM 3241 C C . SER A 1 194 ? 25.203 32.363 253.037 1.00 8.61 194 SER A C 1
ATOM 3242 O O . SER A 1 194 ? 24.127 32.241 252.468 1.00 10.28 194 SER A O 1
ATOM 3250 N N . VAL A 1 195 ? 25.310 32.666 254.329 1.00 8.62 195 VAL A N 1
ATOM 3251 C CA . VAL A 1 195 ? 24.169 32.980 255.175 1.00 8.27 195 VAL A CA 1
ATOM 3252 C C . VAL A 1 195 ? 24.513 34.125 256.089 1.00 8.42 195 VAL A C 1
ATOM 3253 O O . VAL A 1 195 ? 25.675 34.486 256.258 1.00 8.66 195 VAL A O 1
ATOM 3266 N N . VAL A 1 196 ? 23.491 34.677 256.737 1.00 8.05 196 VAL A N 1
ATOM 3267 C CA . VAL A 1 196 ? 23.711 35.616 257.825 1.00 8.33 196 VAL A CA 1
ATOM 3268 C C . VAL A 1 196 ? 24.394 34.882 258.986 1.00 8.95 196 VAL A C 1
ATOM 3269 O O . VAL A 1 196 ? 23.860 33.890 259.482 1.00 9.57 196 VAL A O 1
ATOM 3282 N N . VAL A 1 197 ? 25.573 35.347 259.372 1.00 8.13 197 VAL A N 1
ATOM 3283 C CA . VAL A 1 197 ? 26.318 34.766 260.493 1.00 8.23 197 VAL A CA 1
ATOM 3284 C C . VAL A 1 197 ? 26.522 35.806 261.580 1.00 7.59 197 VAL A C 1
ATOM 3285 O O . VAL A 1 197 ? 26.586 37.016 261.331 1.00 8.50 197 VAL A O 1
ATOM 3298 N N . HIS A 1 198 ? 26.618 35.317 262.809 1.00 8.13 198 HIS A N 1
ATOM 3299 C CA . HIS A 1 198 ? 26.955 36.138 263.956 1.00 7.79 198 HIS A CA 1
ATOM 3300 C C . HIS A 1 198 ? 28.397 36.628 263.846 1.00 8.05 198 HIS A C 1
ATOM 3301 O O . HIS A 1 198 ? 28.706 37.786 264.133 1.00 8.65 198 HIS A O 1
ATOM 3316 N N . GLY A 1 199 ? 29.308 35.734 263.446 1.00 8.11 199 GLY A N 1
ATOM 3317 C CA . GLY A 1 199 ? 30.677 36.123 263.168 1.00 9.09 199 GLY A CA 1
ATOM 3318 C C . GLY A 1 199 ? 31.673 35.991 264.299 1.00 9.32 199 GLY A C 1
ATOM 3319 O O . GLY A 1 199 ? 32.865 35.984 264.052 1.00 10.37 199 GLY A O 1
ATOM 3323 N N . ASP A 1 200 ? 31.210 35.938 265.535 1.00 9.65 200 ASP A N 1
ATOM 3324 C CA . ASP A 1 200 ? 32.102 35.799 266.689 1.00 8.68 200 ASP A CA 1
ATOM 3325 C C . ASP A 1 200 ? 31.381 34.989 267.748 1.00 8.90 200 ASP A C 1
ATOM 3326 O O . ASP A 1 200 ? 31.268 35.390 268.914 1.00 10.00 200 ASP A O 1
ATOM 3335 N N . LEU A 1 201 ? 30.886 33.830 267.344 1.00 8.71 201 LEU A N 1
ATOM 3336 C CA . LEU A 1 201 ? 29.940 33.089 268.150 1.00 9.02 201 LEU A CA 1
ATOM 3337 C C . LEU A 1 201 ? 30.604 31.970 268.915 1.00 9.34 201 LEU A C 1
ATOM 3338 O O . LEU A 1 201 ? 31.268 31.098 268.358 1.00 9.99 201 LEU A O 1
ATOM 3354 N N . TYR A 1 202 ? 30.454 32.029 270.232 1.00 8.59 202 TYR A N 1
ATOM 3355 C CA . TYR A 1 202 ? 30.915 30.988 271.156 1.00 10.09 202 TYR A CA 1
ATOM 3356 C C . TYR A 1 202 ? 30.093 31.107 272.415 1.00 8.81 202 TYR A C 1
ATOM 3357 O O . TYR A 1 202 ? 29.280 32.021 272.551 1.00 9.10 202 TYR A O 1
ATOM 3375 N N . VAL A 1 203 ? 30.289 30.177 273.344 1.00 9.67 203 VAL A N 1
ATOM 3376 C CA . VAL A 1 203 ? 29.475 30.139 274.551 1.00 10.01 203 VAL A CA 1
ATOM 3377 C C . VAL A 1 203 ? 29.446 31.456 275.311 1.00 9.30 203 VAL A C 1
ATOM 3378 O O . VAL A 1 203 ? 28.440 31.760 275.945 1.00 10.05 203 VAL A O 1
ATOM 3391 N N . GLY A 1 204 ? 30.520 32.238 275.290 1.00 9.65 204 GLY A N 1
ATOM 3392 C CA . GLY A 1 204 ? 30.536 33.513 275.999 1.00 10.76 204 GLY A CA 1
ATOM 3393 C C . GLY A 1 204 ? 29.660 34.584 275.385 1.00 9.94 204 GLY A C 1
ATOM 3394 O O . GLY A 1 204 ? 29.437 35.624 276.012 1.00 10.42 204 GLY A O 1
ATOM 3398 N N . HIS A 1 205 ? 29.170 34.354 274.167 1.00 8.92 205 HIS A N 1
ATOM 3399 C CA . HIS A 1 205 ? 28.277 35.295 273.499 1.00 9.42 205 HIS A CA 1
ATOM 3400 C C . HIS A 1 205 ? 26.861 34.755 273.341 1.00 8.93 205 HIS A C 1
ATOM 3401 O O . HIS A 1 205 ? 26.048 35.354 272.639 1.00 9.55 205 HIS A O 1
ATOM 3416 N N . VAL A 1 206 ? 26.568 33.642 273.993 1.00 8.95 206 VAL A N 1
ATOM 3417 C CA . VAL A 1 206 ? 25.246 33.034 273.984 1.00 9.30 206 VAL A CA 1
ATOM 3418 C C . VAL A 1 206 ? 24.648 33.160 275.378 1.00 9.19 206 VAL A C 1
ATOM 3419 O O . VAL A 1 206 ? 25.326 32.887 276.376 1.00 10.20 206 VAL A O 1
ATOM 3432 N N . LEU A 1 207 ? 23.395 33.609 275.469 1.00 8.88 207 LEU A N 1
ATOM 3433 C CA . LEU A 1 207 ? 22.701 33.685 276.746 1.00 10.11 207 LEU A CA 1
ATOM 3434 C C . LEU A 1 207 ? 21.768 32.506 276.903 1.00 10.00 207 LEU A C 1
ATOM 3435 O O . LEU A 1 207 ? 21.196 32.037 275.903 1.00 10.53 207 LEU A O 1
ATOM 3451 N N . ILE A 1 208 ? 21.617 32.037 278.140 1.00 9.88 208 ILE A N 1
ATOM 3452 C CA . ILE A 1 208 ? 20.762 30.909 278.446 1.00 11.97 208 ILE A CA 1
ATOM 3453 C C . ILE A 1 208 ? 19.858 31.235 279.613 1.00 11.78 208 ILE A C 1
ATOM 3454 O O . ILE A 1 208 ? 20.228 31.987 280.518 1.00 13.32 208 ILE A O 1
ATOM 3470 N N . ASP A 1 209 ? 18.653 30.682 279.584 1.00 12.20 209 ASP A N 1
ATOM 3471 C CA . ASP A 1 209 ? 17.788 30.804 280.747 1.00 15.06 209 ASP A CA 1
ATOM 3472 C C . ASP A 1 209 ? 18.229 29.786 281.814 1.00 14.90 209 ASP A C 1
ATOM 3473 O O . ASP A 1 209 ? 19.204 29.076 281.635 1.00 16.55 209 ASP A O 1
ATOM 3482 N N . ASN A 1 210 ? 17.584 29.780 282.974 1.00 19.66 210 ASN A N 1
ATOM 3483 C CA . ASN A 1 210 ? 18.124 28.948 284.052 1.00 24.55 210 ASN A CA 1
ATOM 3484 C C . ASN A 1 210 ? 17.979 27.433 283.799 1.00 25.22 210 ASN A C 1
ATOM 3485 O O . ASN A 1 210 ? 18.606 26.613 284.496 1.00 27.69 210 ASN A O 1
ATOM 3496 N N . THR A 1 211 ? 17.191 27.076 282.780 1.00 19.45 211 THR A N 1
ATOM 3497 C CA . THR A 1 211 ? 17.108 25.688 282.323 1.00 19.47 211 THR A CA 1
ATOM 3498 C C . THR A 1 211 ? 18.182 25.314 281.308 1.00 17.27 211 THR A C 1
ATOM 3499 O O . THR A 1 211 ? 18.202 24.192 280.813 1.00 21.06 211 THR A O 1
ATOM 3510 N N . GLU A 1 212 ? 19.031 26.282 280.978 1.00 16.06 212 GLU A N 1
ATOM 3511 C CA . GLU A 1 212 ? 20.121 26.141 280.005 1.00 13.57 212 GLU A CA 1
ATOM 3512 C C . GLU A 1 212 ? 19.646 26.200 278.559 1.00 13.24 212 GLU A C 1
ATOM 3513 O O . GLU A 1 212 ? 20.385 25.881 277.631 1.00 14.54 212 GLU A O 1
ATOM 3525 N N . ARG A 1 213 ? 18.430 26.672 278.358 1.00 14.32 213 ARG A N 1
ATOM 3526 C CA . ARG A 1 213 ? 17.931 26.902 277.007 1.00 14.35 213 ARG A CA 1
ATOM 3527 C C . ARG A 1 213 ? 18.437 28.233 276.457 1.00 12.01 213 ARG A C 1
ATOM 3528 O O . ARG A 1 213 ? 18.356 29.256 277.117 1.00 12.89 213 ARG A O 1
ATOM 3549 N N . VAL A 1 214 ? 18.947 28.219 275.231 1.00 11.22 214 VAL A N 1
ATOM 3550 C CA . VAL A 1 214 ? 19.399 29.452 274.594 1.00 11.31 214 VAL A CA 1
ATOM 3551 C C . VAL A 1 214 ? 18.267 30.461 274.569 1.00 11.82 214 VAL A C 1
ATOM 3552 O O . VAL A 1 214 ? 17.152 30.145 274.114 1.00 14.92 214 VAL A O 1
ATOM 3565 N N . SER A 1 215 ? 18.527 31.659 275.069 1.00 11.38 215 SER A N 1
ATOM 3566 C CA . SER A 1 215 ? 17.526 32.707 275.147 1.00 12.15 215 SER A CA 1
ATOM 3567 C C . SER A 1 215 ? 17.966 33.982 274.444 1.00 11.17 215 SER A C 1
ATOM 3568 O O . SER A 1 215 ? 17.151 34.899 274.277 1.00 12.33 215 SER A O 1
ATOM 3576 N N . GLY A 1 216 ? 19.234 34.080 274.055 1.00 10.58 216 GLY A N 1
ATOM 3577 C CA . GLY A 1 216 ? 19.726 35.305 273.460 1.00 10.53 216 GLY A CA 1
ATOM 3578 C C . GLY A 1 216 ? 21.128 35.126 272.924 1.00 9.83 216 GLY A C 1
ATOM 3579 O O . GLY A 1 216 ? 21.781 34.112 273.174 1.00 10.01 216 GLY A O 1
ATOM 3583 N N . MET A 1 217 ? 21.570 36.095 272.133 1.00 9.07 217 MET A N 1
ATOM 3584 C CA . MET A 1 217 ? 22.985 36.209 271.762 1.00 9.07 217 MET A CA 1
ATOM 3585 C C . MET A 1 217 ? 23.401 37.665 271.795 1.00 8.35 217 MET A C 1
ATOM 3586 O O . MET A 1 217 ? 22.580 38.555 271.517 1.00 8.84 217 MET A O 1
ATOM 3600 N N . ILE A 1 218 ? 24.676 37.897 272.094 1.00 9.13 218 ILE A N 1
ATOM 3601 C CA . ILE A 1 218 ? 25.214 39.239 272.265 1.00 9.41 218 ILE A CA 1
ATOM 3602 C C . ILE A 1 218 ? 26.485 39.407 271.431 1.00 8.91 218 ILE A C 1
ATOM 3603 O O . ILE A 1 218 ? 27.001 38.451 270.853 1.00 8.68 218 ILE A O 1
ATOM 3619 N N . ASP A 1 219 ? 26.970 40.637 271.372 1.00 9.14 219 ASP A N 1
ATOM 3620 C CA . ASP A 1 219 ? 28.266 40.984 270.793 1.00 9.75 219 ASP A CA 1
ATOM 3621 C C . ASP A 1 219 ? 28.316 40.649 269.294 1.00 9.75 219 ASP A C 1
ATOM 3622 O O . ASP A 1 219 ? 29.081 39.785 268.832 1.00 9.66 219 ASP A O 1
ATOM 3631 N N . TRP A 1 220 ? 27.531 41.412 268.541 1.00 9.39 220 TRP A N 1
ATOM 3632 C CA . TRP A 1 220 ? 27.239 41.182 267.137 1.00 9.39 220 TRP A CA 1
ATOM 3633 C C . TRP A 1 220 ? 28.129 41.954 266.150 1.00 9.04 220 TRP A C 1
ATOM 3634 O O . TRP A 1 220 ? 27.811 42.021 264.969 1.00 9.74 220 TRP A O 1
ATOM 3655 N N A SER A 1 221 ? 29.255 42.495 266.598 0.52 9.50 221 SER A N 1
ATOM 3656 N N B SER A 1 221 ? 29.253 42.493 266.615 0.48 9.58 221 SER A N 1
ATOM 3657 C CA A SER A 1 221 ? 30.054 43.365 265.731 0.52 9.08 221 SER A CA 1
ATOM 3658 C CA B SER A 1 221 ? 30.087 43.348 265.769 0.48 10.71 221 SER A CA 1
ATOM 3659 C C A SER A 1 221 ? 30.632 42.706 264.496 0.52 10.10 221 SER A C 1
ATOM 3660 C C B SER A 1 221 ? 30.536 42.696 264.473 0.48 9.08 221 SER A C 1
ATOM 3661 O O A SER A 1 221 ? 30.992 43.405 263.552 0.52 8.93 221 SER A O 1
ATOM 3662 O O B SER A 1 221 ? 30.685 43.383 263.459 0.48 11.08 221 SER A O 1
ATOM 3677 N N . GLU A 1 222 ? 30.748 41.383 264.501 1.00 8.69 222 GLU A N 1
ATOM 3678 C CA . GLU A 1 222 ? 31.309 40.665 263.359 1.00 10.51 222 GLU A CA 1
ATOM 3679 C C . GLU A 1 222 ? 30.238 40.127 262.419 1.00 8.87 222 GLU A C 1
ATOM 3680 O O . GLU A 1 222 ? 30.564 39.419 261.461 1.00 9.89 222 GLU A O 1
ATOM 3693 N N . ALA A 1 223 ? 28.978 40.480 262.647 1.00 8.40 223 ALA A N 1
ATOM 3694 C CA . ALA A 1 223 ? 27.893 39.916 261.854 1.00 8.75 223 ALA A CA 1
ATOM 3695 C C . ALA A 1 223 ? 27.996 40.354 260.409 1.00 8.67 223 ALA A C 1
ATOM 3696 O O . ALA A 1 223 ? 28.399 41.474 260.098 1.00 10.16 223 ALA A O 1
ATOM 3703 N N . ARG A 1 224 ? 27.607 39.456 259.517 1.00 8.83 224 ARG A N 1
ATOM 3704 C CA . ARG A 1 224 ? 27.812 39.640 258.065 1.00 8.64 224 ARG A CA 1
ATOM 3705 C C . ARG A 1 224 ? 27.136 38.485 257.353 1.00 8.72 224 ARG A C 1
ATOM 3706 O O . ARG A 1 224 ? 26.668 37.550 258.006 1.00 9.91 224 ARG A O 1
ATOM 3727 N N . VAL A 1 225 ? 27.085 38.524 256.021 1.00 8.46 225 VAL A N 1
ATOM 3728 C CA . VAL A 1 225 ? 26.669 37.363 255.249 1.00 8.17 225 VAL A CA 1
ATOM 3729 C C . VAL A 1 225 ? 27.949 36.688 254.753 1.00 8.69 225 VAL A C 1
ATOM 3730 O O . VAL A 1 225 ? 28.779 37.316 254.086 1.00 9.30 225 VAL A O 1
ATOM 3743 N N . ASP A 1 226 ? 28.143 35.425 255.115 1.00 8.44 226 ASP A N 1
ATOM 3744 C CA . ASP A 1 226 ? 29.423 34.755 254.866 1.00 8.09 226 ASP A CA 1
ATOM 3745 C C . ASP A 1 226 ? 29.229 33.246 255.082 1.00 8.40 226 ASP A C 1
ATOM 3746 O O . ASP A 1 226 ? 28.116 32.741 255.139 1.00 9.36 226 ASP A O 1
ATOM 3755 N N . ASP A 1 227 ? 30.345 32.535 255.156 1.00 9.46 227 ASP A N 1
ATOM 3756 C CA . ASP A 1 227 ? 30.385 31.078 255.306 1.00 9.54 227 ASP A CA 1
ATOM 3757 C C . ASP A 1 227 ? 29.715 30.614 256.599 1.00 8.39 227 ASP A C 1
ATOM 3758 O O . ASP A 1 227 ? 30.124 31.010 257.684 1.00 8.78 227 ASP A O 1
ATOM 3767 N N . PRO A 1 228 ? 28.683 29.761 256.501 1.00 9.48 228 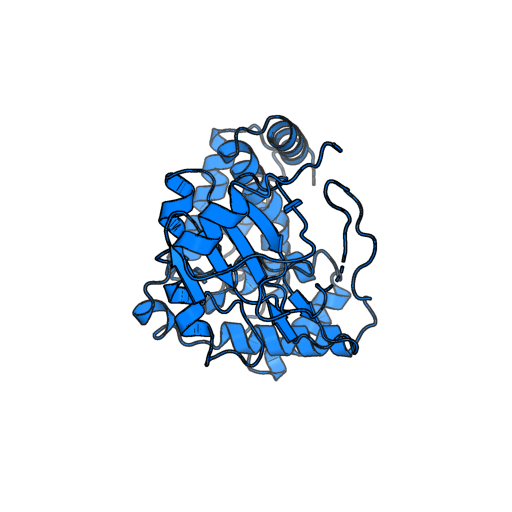PRO A N 1
ATOM 3768 C CA . PRO A 1 228 ? 27.982 29.319 257.717 1.00 9.72 228 PRO A CA 1
ATOM 3769 C C . PRO A 1 228 ? 28.896 28.714 258.766 1.00 8.95 228 PRO A C 1
ATOM 3770 O O . PRO A 1 228 ? 28.592 28.813 259.964 1.00 9.40 228 PRO A O 1
ATOM 3781 N N . ALA A 1 229 ? 29.967 28.053 258.338 1.00 8.80 229 ALA A N 1
ATOM 3782 C CA . ALA A 1 229 ? 30.820 27.334 259.275 1.00 9.35 229 ALA A CA 1
ATOM 3783 C C . ALA A 1 229 ? 31.516 28.266 260.255 1.00 9.39 229 ALA A C 1
ATOM 3784 O O . ALA A 1 229 ? 32.009 27.823 261.295 1.00 9.41 229 ALA A O 1
ATOM 3791 N N . ILE A 1 230 ? 31.599 29.545 259.927 1.00 8.78 230 ILE A N 1
ATOM 3792 C CA . ILE A 1 230 ? 32.171 30.531 260.830 1.00 9.50 230 ILE A CA 1
ATOM 3793 C C . ILE A 1 230 ? 31.545 30.418 262.214 1.00 8.59 230 ILE A C 1
ATOM 3794 O O . ILE A 1 230 ? 32.234 30.574 263.235 1.00 9.58 230 ILE A O 1
ATOM 3810 N N . ASP A 1 231 ? 30.245 30.155 262.274 1.00 8.57 231 ASP A N 1
ATOM 3811 C CA . ASP A 1 231 ? 29.509 30.127 263.533 1.00 9.13 231 ASP A CA 1
ATOM 3812 C C . ASP A 1 231 ? 29.495 28.767 264.230 1.00 8.60 231 ASP A C 1
ATOM 3813 O O . ASP A 1 231 ? 28.847 28.637 265.276 1.00 9.24 231 ASP A O 1
ATOM 3822 N N A MET A 1 232 ? 30.238 27.806 263.706 0.50 8.56 232 MET A N 1
ATOM 3823 N N B MET A 1 232 ? 30.183 27.762 263.691 0.50 8.36 232 MET A N 1
ATOM 3824 C CA A MET A 1 232 ? 30.264 26.463 264.254 0.50 7.76 232 MET A CA 1
ATOM 3825 C CA B MET A 1 232 ? 30.268 26.444 264.334 0.50 9.78 232 MET A CA 1
ATOM 3826 C C A MET A 1 232 ? 31.636 26.076 264.791 0.50 7.83 232 MET A C 1
ATOM 3827 C C B MET A 1 232 ? 31.654 26.106 264.868 0.50 11.21 232 MET A C 1
ATOM 3828 O O A MET A 1 232 ? 31.746 25.107 265.544 0.50 8.70 232 MET A O 1
ATOM 3829 O O B MET A 1 232 ? 31.800 25.190 265.674 0.50 10.42 232 MET A O 1
ATOM 3856 N N . ALA A 1 233 ? 32.678 26.827 264.437 1.00 8.74 233 ALA A N 1
ATOM 3857 C CA . ALA A 1 233 ? 34.034 26.501 264.840 1.00 9.59 233 ALA A CA 1
ATOM 3858 C C . ALA A 1 233 ? 34.205 26.462 266.354 1.00 9.41 233 ALA A 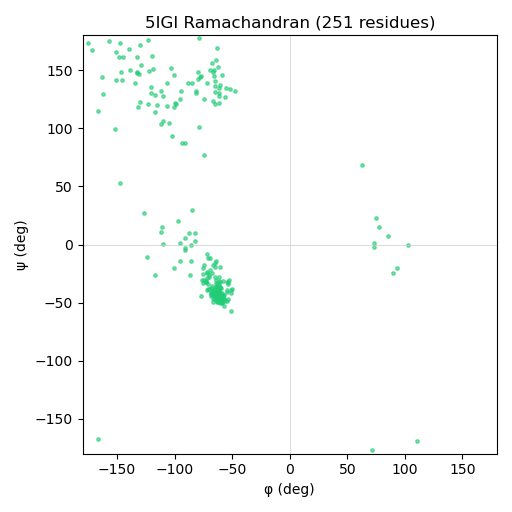C 1
ATOM 3859 O O . ALA A 1 233 ? 34.861 25.554 266.871 1.00 9.89 233 ALA A O 1
ATOM 3867 N N . ALA A 1 234 ? 33.663 27.452 267.066 1.00 10.04 234 ALA A N 1
ATOM 3868 C CA . ALA A 1 234 ? 33.836 27.471 268.513 1.00 9.79 234 ALA A CA 1
ATOM 3869 C C . ALA A 1 234 ? 33.065 26.367 269.213 1.00 10.02 234 ALA A C 1
ATOM 3870 O O . ALA A 1 234 ? 33.459 25.938 270.304 1.00 10.55 234 ALA A O 1
ATOM 3877 N N . HIS A 1 235 ? 31.958 25.912 268.628 1.00 9.73 235 HIS A N 1
ATOM 3878 C CA . HIS A 1 235 ? 31.215 24.790 269.179 1.00 10.53 235 HIS A CA 1
ATOM 3879 C C . HIS A 1 235 ? 32.076 23.525 269.125 1.00 11.46 235 HIS A C 1
ATOM 3880 O O . HIS A 1 235 ? 32.129 22.763 270.088 1.00 11.46 235 HIS A O 1
ATOM 3895 N N . LEU A 1 236 ? 32.745 23.291 267.993 1.00 10.45 236 LEU A N 1
ATOM 3896 C CA . LEU A 1 236 ? 33.700 22.195 267.887 1.00 10.49 236 LEU A CA 1
ATOM 3897 C C . LEU A 1 236 ? 34.803 22.345 268.931 1.00 11.26 236 LEU A C 1
ATOM 3898 O O . LEU A 1 236 ? 35.176 21.373 269.587 1.00 11.68 236 LEU A O 1
ATOM 3914 N N A MET A 1 237 ? 35.350 23.533 269.097 0.36 10.86 237 MET A N 1
ATOM 3915 N N B MET A 1 237 ? 35.305 23.566 269.099 0.64 10.92 237 MET A N 1
ATOM 3916 C CA A MET A 1 237 ? 36.416 23.667 270.062 0.36 13.37 237 MET A CA 1
ATOM 3917 C CA B MET A 1 237 ? 36.396 23.831 270.029 0.64 11.01 237 MET A CA 1
ATOM 3918 C C A MET A 1 237 ? 35.949 23.251 271.454 0.36 10.85 237 MET A C 1
ATOM 3919 C C B MET A 1 237 ? 36.041 23.482 271.478 0.64 13.06 237 MET A C 1
ATOM 3920 O O A MET A 1 237 ? 36.603 22.451 272.138 0.36 10.73 237 MET A O 1
ATOM 3921 O O B MET A 1 237 ? 36.868 22.949 272.222 0.64 13.54 237 MET A O 1
ATOM 3948 N N . VAL A 1 238 ? 34.816 23.797 271.874 1.00 11.49 238 VAL A N 1
ATOM 3949 C CA . VAL A 1 238 ? 34.383 23.634 273.248 1.00 11.75 238 VAL A CA 1
ATOM 3950 C C . VAL A 1 238 ? 33.765 22.275 273.503 1.00 13.01 238 VAL A C 1
ATOM 3951 O O . VAL A 1 23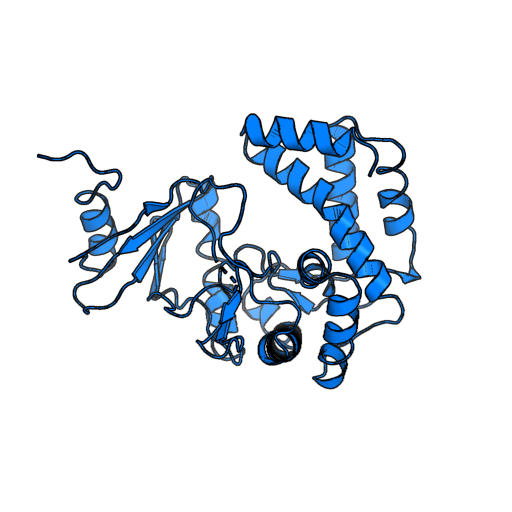8 ? 34.012 21.692 274.575 1.00 15.40 238 VAL A O 1
ATOM 3965 N N . PHE A 1 239 ? 32.995 21.742 272.554 1.00 12.52 239 PHE A N 1
ATOM 3966 C CA . PHE A 1 239 ? 32.240 20.500 272.768 1.00 12.69 239 PHE A CA 1
ATOM 3967 C C . PHE A 1 239 ? 32.761 19.298 271.984 1.00 13.53 239 PHE A C 1
ATOM 3968 O O . PHE A 1 239 ? 32.205 18.205 272.074 1.00 14.85 239 PHE A O 1
ATOM 3985 N N . GLY A 1 240 ? 33.832 19.493 271.219 1.00 13.20 240 GLY A N 1
ATOM 3986 C CA . GLY A 1 240 ? 34.489 18.400 270.526 1.00 13.27 240 GLY A CA 1
ATOM 3987 C C . GLY A 1 240 ? 33.700 17.848 269.355 1.00 12.25 240 GLY A C 1
ATOM 3988 O O . GLY A 1 240 ? 32.638 18.354 268.995 1.00 12.32 240 GLY A O 1
ATOM 3992 N N . GLU A 1 241 ? 34.251 16.807 268.749 1.00 18.53 241 GLU A N 1
ATOM 3993 C CA . GLU A 1 241 ? 33.605 16.190 267.603 1.00 17.98 241 GLU A CA 1
ATOM 3994 C C . GLU A 1 241 ? 32.259 15.588 267.982 1.00 17.81 241 GLU A C 1
ATOM 3995 O O . GLU A 1 241 ? 31.331 15.617 267.178 1.00 18.10 241 GLU A O 1
ATOM 4007 N N . GLU A 1 242 ? 32.138 15.091 269.209 1.00 19.01 242 GLU A N 1
ATOM 4008 C CA . GLU A 1 242 ? 30.862 14.601 269.726 1.00 21.30 242 GLU A CA 1
ATOM 4009 C C . GLU A 1 242 ? 29.809 15.699 269.703 1.00 17.77 242 GLU A C 1
ATOM 4010 O O . GLU A 1 242 ? 28.678 15.505 269.248 1.00 19.85 242 GLU A O 1
ATOM 4022 N N . GLY A 1 243 ? 30.159 16.857 270.231 1.00 17.32 243 GLY A N 1
ATOM 4023 C CA . GLY A 1 243 ? 29.234 17.966 270.267 1.00 17.39 243 GLY A CA 1
ATOM 4024 C C . GLY A 1 243 ? 28.922 18.446 268.858 1.00 14.63 243 GLY A C 1
ATOM 4025 O O . GLY A 1 243 ? 27.789 18.792 268.545 1.00 14.96 243 GLY A O 1
ATOM 4029 N N . LEU A 1 244 ? 29.931 18.468 267.994 1.00 14.36 244 LEU A N 1
ATOM 4030 C CA . LEU A 1 244 ? 29.689 18.916 266.625 1.00 13.39 244 LEU A CA 1
ATOM 4031 C C . LEU A 1 244 ? 28.720 17.993 265.903 1.00 13.08 244 LEU A C 1
ATOM 4032 O O . LEU A 1 244 ? 27.840 18.452 265.180 1.00 13.08 244 LEU A O 1
ATOM 4048 N N . ALA A 1 245 ? 28.873 16.692 266.078 1.00 15.03 245 ALA A N 1
ATOM 4049 C CA . ALA A 1 245 ? 27.987 15.735 265.421 1.00 16.77 245 ALA A CA 1
ATOM 4050 C C . ALA A 1 245 ? 26.539 15.984 265.831 1.00 15.72 245 ALA A C 1
ATOM 4051 O O . ALA A 1 245 ? 25.631 15.958 264.996 1.00 16.84 245 ALA A O 1
ATOM 4058 N N . LYS A 1 246 ? 26.303 16.213 267.118 1.00 14.92 246 LYS A N 1
ATOM 4059 C CA . LYS A 1 246 ? 24.954 16.465 267.608 1.00 16.45 246 LYS A CA 1
ATOM 4060 C C . LYS A 1 246 ? 24.409 17.752 267.027 1.00 15.17 246 LYS A C 1
ATOM 4061 O O . LYS A 1 246 ? 23.257 17.820 266.620 1.00 15.61 246 LYS A O 1
ATOM 4080 N N . LEU A 1 247 ? 25.234 18.782 267.022 1.00 13.79 247 LEU A N 1
ATOM 4081 C CA . LEU A 1 247 ? 24.844 20.053 266.441 1.00 12.62 247 LEU A CA 1
ATOM 4082 C C . LEU A 1 247 ? 24.413 19.891 264.986 1.00 13.06 247 LEU A C 1
ATOM 4083 O O . LEU A 1 247 ? 23.354 20.403 264.582 1.00 12.17 247 LEU A O 1
ATOM 4099 N N . LEU A 1 248 ? 25.199 19.202 264.171 1.00 11.84 248 LEU A N 1
ATOM 4100 C CA . LEU A 1 248 ? 24.876 19.167 262.745 1.00 12.13 248 LEU A CA 1
ATOM 4101 C C . LEU A 1 248 ? 23.600 18.393 262.478 1.00 12.37 248 LEU A C 1
ATOM 4102 O O . LEU A 1 248 ? 22.854 18.746 261.564 1.00 12.95 248 LEU A O 1
ATOM 4118 N N A LEU A 1 249 ? 23.351 17.338 263.237 0.54 13.05 249 LEU A N 1
ATOM 4119 N N B LEU A 1 249 ? 23.328 17.364 263.271 0.46 12.93 249 LEU A N 1
ATOM 4120 C CA A LEU A 1 249 ? 22.128 16.583 263.054 0.54 12.90 249 LEU A CA 1
ATOM 4121 C CA B LEU A 1 249 ? 22.127 16.554 263.091 0.46 13.63 249 LEU A CA 1
ATOM 4122 C C A LEU A 1 249 ? 20.922 17.477 263.325 0.54 13.29 249 LEU A C 1
ATOM 4123 C C B LEU A 1 249 ? 20.855 17.345 263.409 0.46 12.58 249 LEU A C 1
ATOM 4124 O O A LEU A 1 249 ? 20.021 17.606 262.486 0.54 12.04 249 LEU A O 1
ATOM 4125 O O B LEU A 1 249 ? 19.848 17.279 262.686 0.46 12.21 249 LEU A O 1
ATOM 4156 N N . THR A 1 250 ? 20.895 18.101 264.495 1.00 11.93 250 THR A N 1
ATOM 4157 C CA . THR A 1 250 ? 19.747 18.912 264.863 1.00 11.63 250 THR A CA 1
ATOM 4158 C C . THR A 1 250 ? 19.626 20.167 263.993 1.00 12.01 250 THR A C 1
ATOM 4159 O O . THR A 1 250 ? 18.531 20.556 263.614 1.00 11.61 250 THR A O 1
ATOM 4171 N N . TYR A 1 251 ? 20.755 20.792 263.681 1.00 11.17 251 TYR A N 1
ATOM 4172 C CA . TYR A 1 251 ? 20.762 21.951 262.791 1.00 10.56 251 TYR A CA 1
ATOM 4173 C C . TYR A 1 251 ? 20.091 21.620 261.477 1.00 9.91 251 TYR A C 1
ATOM 4174 O O . TYR A 1 251 ? 19.225 22.364 261.019 1.00 10.72 251 TYR A O 1
ATOM 4192 N N . GLU A 1 252 ? 20.468 20.499 260.874 1.00 11.25 252 GLU A N 1
ATOM 4193 C CA . GLU A 1 252 ? 19.865 20.095 259.617 1.00 11.39 252 GLU A CA 1
ATOM 4194 C C . GLU A 1 252 ? 18.371 19.802 259.806 1.00 10.79 252 GLU A C 1
ATOM 4195 O O . GLU A 1 252 ? 17.544 20.203 258.987 1.00 11.42 252 GLU A O 1
ATOM 4207 N N . ALA A 1 253 ? 17.996 19.105 260.873 1.00 12.12 253 ALA A N 1
ATOM 4208 C CA . ALA A 1 253 ? 16.592 18.785 261.119 1.00 12.02 253 ALA A CA 1
ATOM 4209 C C . ALA A 1 253 ? 15.754 20.045 261.301 1.00 12.63 253 ALA A C 1
ATOM 4210 O O . ALA A 1 253 ? 14.571 20.064 260.967 1.00 14.26 253 ALA A O 1
ATOM 4217 N N . ALA A 1 254 ? 16.359 21.096 261.837 1.00 12.36 254 ALA A N 1
ATOM 4218 C CA . ALA A 1 254 ? 15.681 22.365 262.060 1.00 12.97 254 ALA A CA 1
ATOM 4219 C C . ALA A 1 254 ? 15.638 23.235 260.802 1.00 15.78 254 ALA A C 1
ATOM 4220 O O . ALA A 1 254 ? 15.162 24.370 260.857 1.00 20.68 254 ALA A O 1
ATOM 4227 N N . GLY A 1 255 ? 16.141 22.726 259.682 1.00 13.03 255 GLY A N 1
ATOM 4228 C CA . GLY A 1 255 ? 16.116 23.445 258.420 1.00 13.58 255 GLY A CA 1
ATOM 4229 C C . GLY A 1 255 ? 17.411 24.088 257.990 1.00 12.79 255 GLY A C 1
ATOM 4230 O O . GLY A 1 255 ? 17.463 24.693 256.914 1.00 13.56 255 GLY A O 1
ATOM 4234 N N . GLY A 1 256 ? 18.457 23.955 258.792 1.00 11.35 256 GLY A N 1
ATOM 4235 C CA . GLY A 1 256 ? 19.747 24.483 258.408 1.00 11.11 256 GLY A CA 1
ATOM 4236 C C . GLY A 1 256 ? 20.286 23.771 257.181 1.00 11.25 256 GLY A C 1
ATOM 4237 O O . GLY A 1 256 ? 20.219 22.540 257.077 1.00 12.78 256 GLY A O 1
ATOM 4241 N N . ARG A 1 257 ? 20.830 24.535 256.246 1.00 11.64 257 ARG A N 1
ATOM 4242 C CA . ARG A 1 257 ? 21.409 23.978 255.030 1.00 11.21 257 ARG A CA 1
ATOM 4243 C C . ARG A 1 257 ? 22.813 23.466 255.281 1.00 10.81 257 ARG A C 1
ATOM 4244 O O . ARG A 1 257 ? 23.643 24.156 255.833 1.00 11.01 257 ARG A O 1
ATOM 4265 N N . VAL A 1 258 ? 23.073 22.234 254.856 1.00 12.12 258 VAL A N 1
ATOM 4266 C CA . VAL A 1 258 ? 24.379 21.618 255.068 1.00 10.88 258 VAL A CA 1
ATOM 4267 C C . VAL A 1 258 ? 24.967 21.207 253.734 1.00 11.51 258 VAL A C 1
ATOM 4268 O O . VAL A 1 258 ? 24.330 21.360 252.694 1.00 13.62 258 VAL A O 1
ATOM 4281 N N . TRP A 1 259 ? 26.197 20.713 253.758 1.00 11.55 259 TRP A N 1
ATOM 4282 C CA . TRP A 1 259 ? 26.835 20.144 252.579 1.00 11.37 259 TRP A CA 1
ATOM 4283 C C . TRP A 1 259 ? 27.698 18.996 253.083 1.00 11.55 259 TRP A C 1
ATOM 4284 O O . TRP A 1 259 ? 27.990 18.911 254.277 1.00 11.40 259 TRP A O 1
ATOM 4305 N N . PRO A 1 260 ? 28.085 18.088 252.171 1.00 11.83 260 PRO A N 1
ATOM 4306 C CA . PRO A 1 260 ? 28.645 16.832 252.682 1.00 13.32 260 PRO A CA 1
ATOM 4307 C C . PRO A 1 260 ? 29.894 17.011 253.538 1.00 12.72 260 PRO A C 1
ATOM 4308 O O . PRO A 1 260 ? 30.077 16.276 254.513 1.00 13.38 260 PRO A O 1
ATOM 4319 N N . ARG A 1 261 ? 30.758 17.950 253.184 1.00 11.76 261 ARG A N 1
ATOM 4320 C CA . ARG A 1 261 ? 32.018 18.118 253.902 1.00 11.64 261 ARG A CA 1
ATOM 4321 C C . ARG A 1 261 ? 31.950 19.212 254.949 1.00 11.74 261 ARG A C 1
ATOM 4322 O O . ARG A 1 261 ? 32.995 19.702 255.388 1.00 11.67 261 ARG A O 1
ATOM 4343 N N . LEU A 1 262 ? 30.748 19.566 255.381 1.00 10.98 262 LEU A N 1
ATOM 4344 C CA . LEU A 1 262 ? 30.604 20.596 256.412 1.00 11.47 262 LEU A CA 1
ATOM 4345 C C . LEU A 1 262 ? 31.430 20.322 257.686 1.00 10.68 262 LEU A C 1
ATOM 4346 O O . LEU A 1 262 ? 32.117 21.223 258.172 1.00 11.05 262 LEU A O 1
ATOM 4362 N N . ALA A 1 263 ? 31.389 19.114 258.233 1.00 10.60 263 ALA A N 1
ATOM 4363 C CA . ALA A 1 263 ? 32.127 18.880 259.459 1.00 11.23 263 ALA A CA 1
ATOM 4364 C C . ALA A 1 263 ? 33.626 19.106 259.243 1.00 11.63 263 ALA A C 1
ATOM 4365 O O . ALA A 1 263 ? 34.296 19.705 260.092 1.00 11.71 263 ALA A O 1
ATOM 4372 N N . HIS A 1 264 ? 34.155 18.617 258.129 1.00 11.08 264 HIS A N 1
ATOM 4373 C CA . HIS A 1 264 ? 35.551 18.840 257.806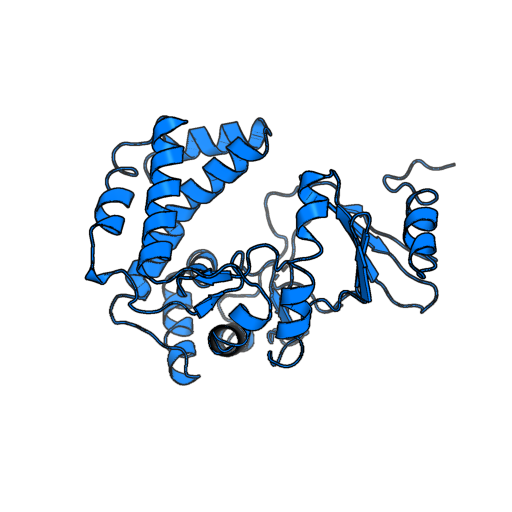 1.00 10.48 264 HIS A CA 1
ATOM 4374 C C . HIS A 1 264 ? 35.866 20.329 257.718 1.00 10.20 264 HIS A C 1
ATOM 4375 O O . HIS A 1 264 ? 36.860 20.821 258.272 1.00 10.81 264 HIS A O 1
ATOM 4390 N N . HIS A 1 265 ? 35.012 21.058 257.016 1.00 10.36 265 HIS A N 1
ATOM 4391 C CA . HIS A 1 265 ? 35.212 22.478 256.796 1.00 10.24 265 HIS A CA 1
ATOM 4392 C C . HIS A 1 265 ? 35.232 23.245 258.118 1.00 10.62 265 HIS A C 1
ATOM 4393 O O . HIS A 1 265 ? 36.005 24.189 258.284 1.00 10.46 265 HIS A O 1
ATOM 4408 N N . ILE A 1 266 ? 34.381 22.853 259.062 1.00 10.47 266 ILE A N 1
ATOM 4409 C CA . ILE A 1 266 ? 34.333 23.497 260.367 1.00 9.63 266 ILE A CA 1
ATOM 4410 C C . ILE A 1 266 ? 35.662 23.296 261.099 1.00 10.26 266 ILE A C 1
ATOM 4411 O O . ILE A 1 266 ? 36.178 24.218 261.732 1.00 10.03 266 ILE A O 1
ATOM 4427 N N . ALA A 1 267 ? 36.230 22.109 261.024 1.00 9.86 267 ALA A N 1
ATOM 4428 C CA . ALA A 1 267 ? 37.526 21.873 261.649 1.00 10.47 267 ALA A CA 1
ATOM 4429 C C . ALA A 1 267 ? 38.627 22.728 261.021 1.00 9.73 267 ALA A C 1
ATOM 4430 O O . ALA A 1 267 ? 39.507 23.235 261.694 1.00 10.39 267 ALA A O 1
ATOM 4437 N N . GLU A 1 268 ? 38.575 22.904 259.710 1.00 9.77 268 GLU A N 1
ATOM 4438 C CA . GLU A 1 268 ? 39.542 23.783 259.040 1.00 10.05 268 GLU A CA 1
ATOM 4439 C C . GLU A 1 268 ? 39.322 25.250 259.410 1.00 10.16 268 GLU A C 1
ATOM 4440 O O . GLU A 1 268 ? 40.293 25.999 259.605 1.00 10.47 268 GLU A O 1
ATOM 4452 N N . ARG A 1 269 ? 38.060 25.657 259.554 1.00 9.82 269 ARG A N 1
ATOM 4453 C CA . ARG A 1 269 ? 37.765 26.987 260.059 1.00 10.40 269 ARG A CA 1
ATOM 4454 C C . ARG A 1 269 ? 38.311 27.179 261.464 1.00 10.70 269 ARG A C 1
ATOM 4455 O O . ARG A 1 269 ? 38.813 28.260 261.797 1.00 11.33 269 ARG A O 1
ATOM 4476 N N . LEU A 1 270 ? 38.215 26.171 262.303 1.00 10.24 270 LEU A N 1
ATOM 4477 C CA . LEU A 1 270 ? 38.752 26.287 263.646 1.00 10.56 270 LEU A CA 1
ATOM 4478 C C . LEU A 1 270 ? 40.270 26.451 263.583 1.00 10.74 270 LEU A C 1
ATOM 4479 O O . LEU A 1 270 ? 40.822 27.282 264.308 1.00 11.22 270 LEU A O 1
ATOM 4495 N N . ALA A 1 271 ? 40.947 25.696 262.719 1.00 10.14 271 ALA A N 1
ATOM 4496 C CA . ALA A 1 271 ? 42.391 25.855 262.594 1.00 11.22 271 ALA A CA 1
ATOM 4497 C C . ALA A 1 271 ? 42.751 27.256 262.129 1.00 10.02 271 ALA A C 1
ATOM 4498 O O . ALA A 1 271 ? 43.760 27.819 262.548 1.00 12.39 271 ALA A O 1
ATOM 4505 N N . PHE A 1 272 ? 41.915 27.823 261.272 1.00 10.96 272 PHE A N 1
ATOM 4506 C CA . PHE A 1 272 ? 42.085 29.187 260.774 1.00 10.11 272 PHE A CA 1
ATOM 4507 C C . PHE A 1 272 ? 41.946 30.247 261.889 1.00 11.17 272 PHE A C 1
ATOM 4508 O O . PHE A 1 272 ? 42.356 31.381 261.714 1.00 10.59 272 PHE A O 1
ATOM 4525 N N . GLY A 1 273 ? 41.395 29.867 263.042 1.00 10.40 273 GLY A N 1
ATOM 4526 C CA . GLY A 1 273 ? 41.383 30.753 264.190 1.00 10.88 273 GLY A CA 1
ATOM 4527 C C . GLY A 1 273 ? 42.751 31.298 264.544 1.00 10.23 273 GLY A C 1
ATOM 4528 O O . GLY A 1 273 ? 42.832 32.401 265.061 1.00 11.06 273 GLY A O 1
ATOM 4532 N N . ALA A 1 274 ? 43.820 30.552 264.283 1.00 10.22 274 ALA A N 1
ATOM 4533 C CA . ALA A 1 2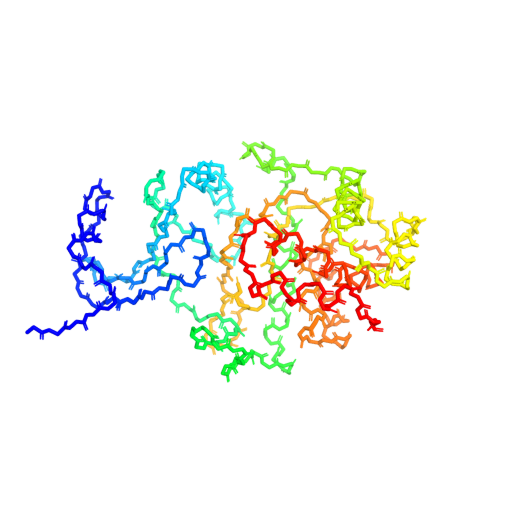74 ? 45.159 31.080 264.526 1.00 11.60 274 ALA A CA 1
ATOM 4534 C C . ALA A 1 274 ? 45.445 32.306 263.669 1.00 10.46 274 ALA A C 1
ATOM 4535 O O . ALA A 1 274 ? 46.147 33.214 264.104 1.00 10.90 274 ALA A O 1
ATOM 4542 N N . VAL A 1 275 ? 44.924 32.322 262.442 1.00 10.70 275 VAL A N 1
ATOM 4543 C CA . VAL A 1 275 ? 45.052 33.498 261.569 1.00 10.68 275 VAL A CA 1
ATOM 4544 C C . VAL A 1 275 ? 44.269 34.673 262.148 1.00 10.32 275 VAL A C 1
ATOM 4545 O O . VAL A 1 275 ? 44.777 35.781 262.284 1.00 10.78 275 VAL A O 1
ATOM 4558 N N . THR A 1 276 ? 43.025 34.408 262.507 1.00 10.55 276 THR A N 1
ATOM 4559 C CA . THR A 1 276 ? 42.187 35.447 263.043 1.00 11.01 276 THR A CA 1
ATOM 4560 C C . THR A 1 276 ? 42.824 36.059 264.277 1.00 11.29 276 THR A C 1
ATOM 4561 O O . THR A 1 276 ? 42.880 37.267 264.426 1.00 11.66 276 THR A O 1
ATOM 4572 N N . TYR A 1 277 ? 43.343 35.212 265.162 1.00 11.17 277 TYR A N 1
ATOM 4573 C CA . TYR A 1 277 ? 43.992 35.711 266.370 1.00 11.32 277 TYR A CA 1
ATOM 4574 C C . TYR A 1 277 ? 45.226 36.537 266.057 1.00 11.88 277 TYR A C 1
ATOM 4575 O O . TYR A 1 277 ? 45.443 37.585 266.640 1.00 13.04 277 TYR A O 1
ATOM 4593 N N . ALA A 1 278 ? 46.051 36.065 265.127 1.00 11.52 278 ALA A N 1
ATOM 4594 C CA . ALA A 1 278 ? 47.277 36.789 264.808 1.00 12.31 278 ALA A CA 1
ATOM 4595 C C . ALA A 1 278 ? 46.989 38.172 264.237 1.00 12.31 278 ALA A C 1
ATOM 4596 O O . ALA A 1 278 ? 47.673 39.139 264.560 1.00 13.37 278 ALA A O 1
ATOM 4603 N N . LEU A 1 279 ? 45.970 38.264 263.387 1.00 12.76 279 LEU A N 1
ATOM 4604 C CA . LEU A 1 279 ? 45.625 39.557 262.826 1.00 13.41 279 LEU A CA 1
ATOM 4605 C C . LEU A 1 279 ? 45.012 40.489 263.868 1.00 14.24 279 LEU A C 1
ATOM 4606 O O . LEU A 1 279 ? 45.256 41.693 263.859 1.00 15.40 279 LEU A O 1
ATOM 4622 N N . PHE A 1 280 ? 44.195 39.927 264.757 1.00 14.47 280 PHE A N 1
ATOM 4623 C CA . PHE A 1 280 ? 43.674 40.668 265.909 1.00 15.18 280 PHE A CA 1
ATOM 4624 C C . PHE A 1 280 ? 44.827 41.214 266.743 1.00 15.79 280 PHE A C 1
ATOM 4625 O O . PHE A 1 280 ? 44.869 42.402 267.084 1.00 18.30 280 PHE A O 1
ATOM 4642 N N . ALA A 1 281 ? 45.806 40.357 267.014 1.00 15.66 281 ALA A N 1
ATOM 4643 C CA . ALA A 1 281 ? 46.959 40.749 267.800 1.00 17.19 281 ALA A CA 1
ATOM 4644 C C . ALA A 1 281 ? 47.725 41.867 267.102 1.00 19.31 281 ALA A C 1
ATOM 4645 O O . ALA A 1 281 ? 48.079 42.862 267.728 1.00 20.62 281 ALA A O 1
ATOM 4652 N N . LEU A 1 282 ? 47.979 41.711 265.811 1.00 17.62 282 LEU A N 1
ATOM 4653 C CA . LEU A 1 282 ? 48.714 42.699 265.036 1.00 18.48 282 LEU A CA 1
ATOM 4654 C C . LEU A 1 282 ? 47.991 44.041 265.040 1.00 21.36 282 LEU A C 1
ATOM 4655 O O . LEU A 1 282 ? 48.600 45.088 265.272 1.00 25.66 282 LEU A O 1
ATOM 4671 N N . ASP A 1 283 ? 46.692 44.019 264.782 1.00 21.59 283 ASP A N 1
ATOM 4672 C CA . ASP A 1 283 ? 45.915 45.259 264.707 1.00 23.24 283 ASP A CA 1
ATOM 4673 C C . ASP A 1 283 ? 45.717 45.902 266.083 1.00 25.00 283 ASP A C 1
ATOM 4674 O O . ASP A 1 283 ? 45.497 47.110 266.186 1.00 28.63 283 ASP A O 1
ATOM 4683 N N . SER A 1 284 ? 45.809 45.108 267.141 1.00 22.44 284 SER A N 1
ATOM 4684 C CA . SER A 1 284 ? 45.595 45.633 268.482 1.00 26.76 284 SER A CA 1
ATOM 4685 C C . SER A 1 284 ? 46.775 46.494 268.900 1.00 28.87 284 SER A C 1
ATOM 4686 O O . SER A 1 284 ? 46.614 47.458 269.654 1.00 34.53 284 SER A O 1
ATOM 4694 N N . GLY A 1 285 ? 47.961 46.149 268.403 1.00 30.61 285 GLY A N 1
ATOM 4695 C CA . GLY A 1 285 ? 49.193 46.778 268.848 1.00 31.97 285 GLY A CA 1
ATOM 4696 C C . GLY A 1 285 ? 49.587 46.326 270.243 1.00 35.81 285 GLY A C 1
ATOM 4697 O O . GLY A 1 285 ? 50.595 46.779 270.785 1.00 39.79 285 GLY A O 1
ATOM 4701 N N . ASN A 1 286 ? 48.790 45.436 270.828 1.00 30.33 286 ASN A N 1
ATOM 4702 C CA . ASN A 1 286 ? 49.077 44.899 272.145 1.00 29.45 286 ASN A CA 1
ATOM 4703 C C . ASN A 1 286 ? 50.216 43.896 272.090 1.00 28.38 286 ASN A C 1
ATOM 4704 O O . ASN A 1 286 ? 50.152 42.920 271.344 1.00 24.25 286 ASN A O 1
ATOM 4715 N N . GLU A 1 287 ? 51.250 44.119 272.893 1.00 27.53 287 GLU A N 1
ATOM 4716 C CA . GLU A 1 287 ? 52.454 43.305 272.799 1.00 29.14 287 GLU A CA 1
ATOM 4717 C C . GLU A 1 287 ? 52.279 41.899 273.391 1.00 24.63 287 GLU A C 1
ATOM 4718 O O . GLU A 1 287 ? 52.873 40.937 272.895 1.00 23.96 287 GLU A O 1
ATOM 4730 N N . GLU A 1 288 ? 51.433 41.756 274.403 1.00 24.58 288 GLU A N 1
ATOM 4731 C CA . GLU A 1 288 ? 51.191 40.438 274.988 1.00 22.73 288 GLU A CA 1
ATOM 4732 C C . GLU A 1 288 ? 50.437 39.543 273.998 1.00 23.94 288 GLU A C 1
ATOM 4733 O O . GLU A 1 288 ? 50.743 38.352 273.836 1.00 21.33 288 GLU A O 1
ATOM 4745 N N . TYR A 1 289 ? 49.438 40.112 273.339 1.00 20.46 289 TYR A N 1
ATOM 4746 C CA . TYR A 1 289 ? 48.734 39.372 272.303 1.00 19.23 289 TYR A CA 1
ATOM 4747 C C . TYR A 1 289 ? 49.654 39.022 271.141 1.00 19.05 289 TYR A C 1
ATOM 4748 O O . TYR A 1 289 ? 49.608 37.907 270.622 1.00 17.24 289 TYR A O 1
ATOM 4766 N N . LEU A 1 290 ? 50.473 39.972 270.719 1.00 18.19 290 LEU A N 1
ATOM 4767 C CA . LEU A 1 290 ? 51.404 39.707 269.637 1.00 18.10 290 LEU A CA 1
ATOM 4768 C C . LEU A 1 290 ? 52.371 38.586 270.003 1.00 16.81 290 LEU A C 1
ATOM 4769 O O . LEU A 1 290 ? 52.653 37.732 269.158 1.00 15.91 290 LEU A O 1
ATOM 4785 N N . ALA A 1 291 ? 52.868 38.578 271.238 1.00 18.00 291 ALA A N 1
ATOM 4786 C CA . ALA A 1 291 ? 53.783 37.528 271.666 1.00 18.26 291 ALA A CA 1
ATOM 4787 C C . ALA A 1 291 ? 53.107 36.160 271.593 1.00 16.87 291 ALA A C 1
ATOM 4788 O O . ALA A 1 291 ? 53.690 35.183 271.126 1.00 16.77 291 ALA A O 1
ATOM 4795 N N . ALA A 1 292 ? 51.867 36.085 272.054 1.00 17.14 292 ALA A N 1
ATOM 4796 C CA . ALA A 1 292 ? 51.125 34.840 272.008 1.00 16.79 292 ALA A CA 1
ATOM 4797 C C . ALA A 1 292 ? 50.861 34.398 270.568 1.00 16.94 292 ALA A C 1
ATOM 4798 O O . ALA A 1 292 ? 50.969 33.222 270.253 1.00 15.66 292 ALA A O 1
ATOM 4805 N N . ALA A 1 293 ? 50.521 35.337 269.697 1.00 15.30 293 ALA A N 1
ATOM 4806 C CA . ALA A 1 293 ? 50.259 34.999 268.302 1.00 14.44 293 ALA A CA 1
ATOM 4807 C C . ALA A 1 293 ? 51.513 34.478 267.615 1.00 13.87 293 ALA A C 1
ATOM 4808 O O . ALA A 1 293 ? 51.466 33.481 266.896 1.00 14.31 293 ALA A O 1
ATOM 4815 N N . LYS A 1 294 ? 52.640 35.158 267.784 1.00 14.13 294 LYS A N 1
ATOM 4816 C CA . LYS A 1 294 ? 53.860 34.715 267.107 1.00 15.24 294 LYS A CA 1
ATOM 4817 C C . LYS A 1 294 ? 54.241 33.322 267.591 1.00 15.67 294 LYS A C 1
ATOM 4818 O O . LYS A 1 294 ? 54.676 32.477 266.807 1.00 14.91 294 LYS A O 1
ATOM 4837 N N . ALA A 1 295 ? 54.097 33.086 268.889 1.00 15.47 295 ALA A N 1
ATOM 4838 C CA . ALA A 1 295 ? 54.440 31.789 269.452 1.00 16.54 295 ALA A CA 1
ATOM 4839 C C . ALA A 1 295 ? 53.529 30.705 268.880 1.00 16.04 295 ALA A C 1
ATOM 4840 O O . ALA A 1 295 ? 53.993 29.635 268.470 1.00 17.62 295 ALA A O 1
ATOM 4847 N N . GLN A 1 296 ? 52.236 30.989 268.789 1.00 14.38 296 GLN A N 1
ATOM 4848 C CA . GLN A 1 296 ? 51.317 30.026 268.201 1.00 14.87 296 GLN A CA 1
ATOM 4849 C C . GLN A 1 296 ? 51.642 29.735 266.721 1.00 14.61 296 GLN A C 1
ATOM 4850 O O . GLN A 1 296 ? 51.685 28.577 266.299 1.00 14.96 296 GLN A O 1
ATOM 4864 N N . LEU A 1 297 ? 51.827 30.785 265.922 1.00 12.76 297 LEU A N 1
ATOM 4865 C CA . LEU A 1 297 ? 52.059 30.616 264.495 1.00 12.79 297 LEU A CA 1
ATOM 4866 C C . LEU A 1 297 ? 53.313 29.821 264.205 1.00 13.32 297 LEU A C 1
ATOM 4867 O O . LEU A 1 297 ? 53.345 29.060 263.237 1.00 13.19 297 LEU A O 1
ATOM 4883 N N . ALA A 1 298 ? 54.357 30.026 265.001 1.00 13.93 298 ALA A N 1
ATOM 4884 C CA . ALA A 1 298 ? 55.630 29.337 264.789 1.00 14.18 298 ALA A CA 1
ATOM 4885 C C . ALA A 1 298 ? 55.559 27.884 265.241 1.00 16.03 298 ALA A C 1
ATOM 4886 O O . ALA A 1 298 ? 56.330 27.038 264.760 1.00 21.36 298 ALA A O 1
ATOM 4893 N N . ALA A 1 299 ? 54.665 27.592 266.174 1.00 15.93 299 ALA A N 1
ATOM 4894 C CA . ALA A 1 299 ? 54.552 26.252 266.730 1.00 17.40 299 ALA A CA 1
ATOM 4895 C C . ALA A 1 299 ? 53.822 25.327 265.777 1.00 17.11 299 ALA A C 1
ATOM 4896 O O . ALA A 1 299 ? 52.891 25.719 265.074 1.00 18.01 299 ALA A O 1
ATOM 4903 N N . ALA A 1 300 ? 54.255 24.073 265.771 1.00 18.69 300 ALA A N 1
ATOM 4904 C CA . ALA A 1 300 ? 53.512 23.041 265.078 1.00 15.76 300 ALA A CA 1
ATOM 4905 C C . ALA A 1 300 ? 52.161 22.852 265.767 1.00 15.76 300 ALA A C 1
ATOM 4906 O O . ALA A 1 300 ? 52.058 22.904 266.979 1.00 17.79 300 ALA A O 1
ATOM 4913 N N . GLU A 1 301 ? 51.119 22.651 264.965 1.00 16.38 301 GLU A N 1
ATOM 4914 C CA . GLU A 1 301 ? 49.781 22.438 265.470 1.00 18.60 301 GLU A CA 1
ATOM 4915 C C . GLU A 1 301 ? 49.660 20.994 265.902 1.00 22.19 301 GLU A C 1
ATOM 4916 O O . GLU A 1 301 ? 50.117 20.090 265.202 1.00 22.16 301 GLU A O 1
#

Nearest PDB structures (foldseek):
  5igh-assembly1_A  TM=9.580E-01  e=5.196E-54  Escherichia coli
  7w19-assembly1_A  TM=9.514E-01  e=1.472E-31  Acinetobacter baumannii
  5uxa-assembly1_A  TM=8.885E-01  e=5.611E-29  Escherichia coli
  5ih0-assembly1_A  TM=9.265E-01  e=1.622E-27  Escherichia coli
  5igw-assembly1_A  TM=9.240E-01  e=4.708E-27  Escherichia coli